Protein 5FMT (pdb70)

Foldseek 3Di:
DVPDLVPCLVVLCCLQPNPDHLAPPPRDDPVCLLQPALLNVLRLLLRNCVSQVALPPLDDDLLNPSVSQDDLVSSQVSVVSLQQLLCVLVVHRQPDHSNCVNVSHPSSSVSSSSSSSSVSSVSDRSHVSSVVSD/DLVPCVVVLCCLQPNPDHLFPPPRDDPVCLLQPALLNVLRLLVRNCVSQ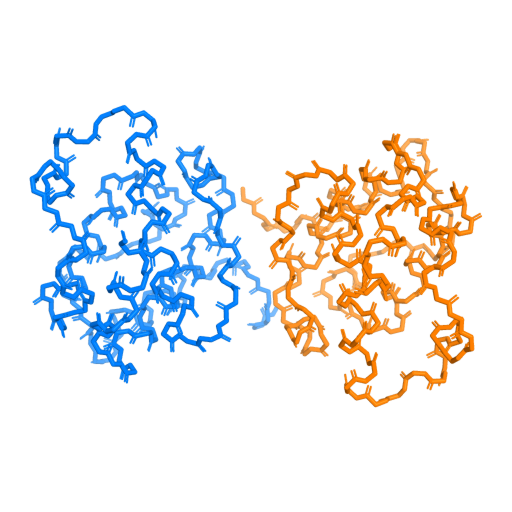VALPPLDDDQLNPSVSQDDLVSSQVSVVSLQQLLCVLVVHRQPDHSNCVNVSHPSSSVSSSSSSSSVSSVSDRSHVSSVVSVD

InterPro domains:
  IPR018799 TRAF3-interacting protein 1 [PTHR31363] (4-212)
  IPR040468 TRAF3-interacting protein 1, N-terminal [PF10243] (14-118)
  IPR041476 TRAF3-interacting protein 1, C-terminal domain [PF17749] (344-504)
  IPR042576 TRAF3-interacting protein 1, N-terminal domain superfamily [G3DSA:1.10.418.50] (2-134)

Solvent-accessible surface area: 13072 Å² total; per-residue (Å²): 102,122,41,34,6,44,74,18,39,105,48,0,45,101,44,0,37,23,113,93,69,16,12,96,163,35,166,10,35,82,172,53,0,76,169,10,62,24,122,12,0,7,58,0,0,36,8,0,34,148,54,54,41,2,0,60,50,1,14,135,55,97,44,108,51,11,137,40,12,148,129,97,114,42,51,24,56,4,0,108,44,0,13,62,0,0,21,98,23,25,67,48,89,3,0,4,34,22,97,59,9,40,68,39,98,21,13,17,1,3,4,14,0,0,30,5,1,0,110,0,13,126,139,32,82,10,36,184,13,0,122,70,36,108,114,11,44,73,21,41,107,48,0,47,102,43,0,38,21,116,92,68,15,12,96,163,35,165,10,36,82,171,54,0,84,70,10,65,23,124,11,1,6,59,0,0,36,9,0,34,146,57,53,41,2,0,59,51,2,13,135,55,97,43,111,50,11,137,40,12,145,126,134,109,44,51,23,54,3,0,109,46,0,14,60,0,0,20,95,24,24,68,55,86,3,0,5,23,22,92,50,10,38,66,27,79,16,5,15,0,3,4,20,0,0,29,5,0,0,111,0,14,124,137,33,84,10,36,176,11,0,116,81,31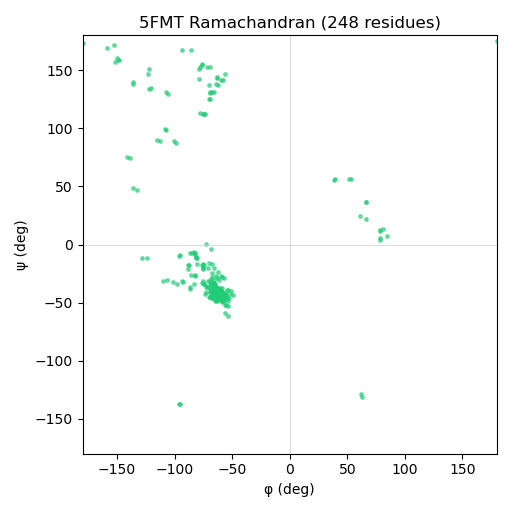,80,99

Secondary structure (DSSP, 8-state):
-TTS-TTTHHHHHHHHHSSS-S--SSPP-HHHHHS--HHHHHHHHHHHHHHH--STTS--GGGG-GGG--SHHHHHHHHHHHHHHHHHHHTS-----HHHHHHT--HHHHHHHHHHHHHHHHH---HHHHHHH-/--TTTHHHHHHHHHSSS-S--SSPP-HHHHHS--HHHHHHHHHHHHHHH--STTS--GGGG-GGG--SHHHHHHHHHHHHHHHHHHHTS-----HHHHHHT--HHHHHHHHHHHHHHHHH---HHHHHHHH-

Sequence (266 aa):
GAASMCCDDNWQATIDTLQGASPVFDKPKLSQKLLEKPPFRFLHDVVTAVQQATGFAPGLYQGDELDGKAIQEKDAKVAYLKKIIEVVSMMVLGEQCPARPNKKIVVAGLEPENTNIFLQMLGRACQKGNGAKAVQKVLSMCCDDNWQATIDTLQGASPVFDKPKLSQKLLEKPPFRFLHDVVTAVQQATGFAPGLYQGDELDGKAIQEKDAKVAYLKKIIEVVSMMVLGEQCPARPNKKIVVAGLEPENTNIFLQMLGRACQKGNGAKAVQKVLG

B-factor: mean 25.9, std 9.5, range [9.07, 76.05]

Structure (mmCIF, N/CA/C/O backbone):
data_5FMT
#
_entry.id   5FMT
#
_cell.length_a   57.570
_cell.length_b   145.460
_cell.length_c   147.990
_cell.angle_alpha   90.00
_cell.angle_beta   90.00
_cell.angle_gamma   90.00
#
_symmetry.space_group_name_H-M   'F 2 2 2'
#
loop_
_entity.id
_entity.type
_entity.pdbx_description
1 polymer 'FLAGELLAR ASSOCIATED PROTEIN'
2 non-polymer 'SULFATE ION'
3 non-polymer (4S)-2-METHYL-2,4-PENTANEDIOL
4 non-polymer GLYCEROL
5 water water
#
loop_
_atom_site.group_PDB
_atom_site.id
_atom_site.type_symbol
_atom_site.label_atom_id
_atom_site.label_alt_id
_atom_site.label_comp_id
_atom_site.label_asym_id
_atom_site.label_entity_id
_atom_site.label_seq_id
_atom_site.pdbx_PDB_ins_code
_atom_site.Cartn_x
_atom_site.Cartn_y
_atom_site.Cartn_z
_atom_site.occupancy
_atom_site.B_iso_or_equiv
_atom_site.auth_seq_id
_atom_site.auth_comp_id
_atom_site.auth_asym_id
_atom_site.auth_atom_id
_atom_site.pdbx_PDB_model_num
ATOM 1 N N . GLY A 1 1 ? 30.527 31.710 1.392 1.00 34.97 -3 GLY A N 1
ATOM 2 C CA . GLY A 1 1 ? 31.213 30.692 0.612 1.00 30.29 -3 GLY A CA 1
ATOM 3 C C . GLY A 1 1 ? 30.636 29.299 0.800 1.00 25.51 -3 GLY A C 1
ATOM 4 O O . GLY A 1 1 ? 29.497 29.139 1.236 1.00 23.46 -3 GLY A O 1
ATOM 5 N N . ALA A 1 2 ? 31.453 28.291 0.510 1.00 19.07 -2 ALA A N 1
ATOM 6 C CA . ALA A 1 2 ? 31.033 26.898 0.467 1.00 23.22 -2 ALA A CA 1
ATOM 7 C C . ALA A 1 2 ? 30.613 26.350 1.832 1.00 24.75 -2 ALA A C 1
ATOM 8 O O . ALA A 1 2 ? 29.919 25.337 1.901 1.00 28.65 -2 ALA A O 1
ATOM 10 N N . ALA A 1 3 ? 31.046 27.007 2.904 1.00 21.54 -1 ALA A N 1
ATOM 11 C CA . ALA A 1 3 ? 30.678 26.614 4.274 1.00 23.37 -1 ALA A CA 1
ATOM 12 C C . ALA A 1 3 ? 29.311 27.154 4.722 1.00 24.52 -1 ALA A C 1
ATOM 13 O O . ALA A 1 3 ? 28.634 26.505 5.514 1.00 23.38 -1 ALA A O 1
ATOM 15 N N . SER A 1 4 ? 28.943 28.350 4.259 1.00 20.75 0 SER A N 1
ATOM 16 C CA . SER A 1 4 ? 27.665 28.986 4.624 1.00 16.90 0 SER A CA 1
ATOM 17 C C . SER A 1 4 ? 26.479 28.087 4.282 1.00 24.43 0 SER A C 1
ATOM 18 O O . SER A 1 4 ? 26.512 27.328 3.312 1.00 21.23 0 SER A O 1
ATOM 21 N N . MET A 1 5 ? 25.430 28.164 5.089 1.00 16.35 1 MET A N 1
ATOM 22 C CA . MET A 1 5 ? 24.212 27.379 4.896 1.00 19.85 1 MET A CA 1
ATOM 23 C C . MET A 1 5 ? 23.251 28.046 3.930 1.00 19.87 1 MET A C 1
ATOM 24 O O . MET A 1 5 ? 22.228 27.449 3.549 1.00 18.63 1 MET A O 1
ATOM 29 N N . CYS A 1 6 ? 23.568 29.273 3.523 1.00 20.18 2 CYS A N 1
ATOM 30 C CA A CYS A 1 6 ? 22.762 29.989 2.534 0.42 19.90 2 CYS A CA 1
ATOM 31 C CA B CYS A 1 6 ? 22.754 29.980 2.531 0.58 19.85 2 CYS A CA 1
ATOM 32 C C . CYS A 1 6 ? 22.633 29.172 1.250 1.00 26.17 2 CYS A C 1
ATOM 33 O O . CYS A 1 6 ? 23.637 28.678 0.727 1.00 21.39 2 CYS A O 1
ATOM 38 N N . ASP A 1 7 ? 21.396 29.048 0.747 1.00 17.64 3 ASP A N 1
ATOM 39 C CA A ASP A 1 7 ? 21.137 28.274 -0.467 0.62 20.09 3 ASP A CA 1
ATOM 40 C CA B ASP A 1 7 ? 21.103 28.263 -0.448 0.38 20.11 3 ASP A CA 1
ATOM 41 C C . ASP A 1 7 ? 21.531 26.798 -0.350 1.00 17.85 3 ASP A C 1
ATOM 42 O O . ASP A 1 7 ? 21.787 26.165 -1.367 1.00 18.08 3 ASP A O 1
ATOM 51 N N . ASN A 1 8 ? 21.570 26.231 0.862 1.00 17.97 4 ASN A N 1
ATOM 52 C CA . ASN A 1 8 ? 21.969 24.811 0.962 1.00 18.69 4 ASN A CA 1
ATOM 53 C C . ASN A 1 8 ? 20.888 23.839 0.447 1.00 18.72 4 ASN A C 1
ATOM 54 O O . ASN A 1 8 ? 21.069 22.612 0.450 1.00 15.47 4 ASN A O 1
ATOM 59 N N . TRP A 1 9 ? 19.763 24.376 -0.022 1.00 15.71 5 TRP A N 1
ATOM 60 C CA . TRP A 1 9 ? 18.821 23.553 -0.769 1.00 17.03 5 TRP A CA 1
ATOM 61 C C . TRP A 1 9 ? 19.497 22.953 -2.005 1.00 21.42 5 TRP A C 1
ATOM 62 O O . TRP A 1 9 ? 19.117 21.875 -2.468 1.00 19.05 5 TRP A O 1
ATOM 73 N N . GLN A 1 10 ? 20.503 23.635 -2.541 1.00 17.04 6 GLN A N 1
ATOM 74 C CA . GLN A 1 10 ? 21.241 23.089 -3.687 1.00 21.48 6 GLN A CA 1
ATOM 75 C C . GLN A 1 10 ? 22.004 21.810 -3.308 1.00 20.79 6 GLN A C 1
ATOM 76 O O . GLN A 1 10 ? 22.085 20.868 -4.092 1.00 24.80 6 GLN A O 1
ATOM 82 N N . ALA A 1 11 ? 22.536 21.765 -2.094 1.00 18.57 7 ALA A N 1
ATOM 83 C CA . ALA A 1 11 ? 23.206 20.559 -1.623 1.00 19.91 7 ALA A CA 1
ATOM 84 C C . ALA A 1 11 ? 22.190 19.447 -1.363 1.00 18.55 7 ALA A C 1
ATOM 85 O O . ALA A 1 11 ? 22.487 18.259 -1.528 1.00 20.00 7 ALA A O 1
ATOM 87 N N . THR A 1 12 ? 20.981 19.828 -0.961 1.00 18.82 8 THR A N 1
ATOM 88 C CA . THR A 1 12 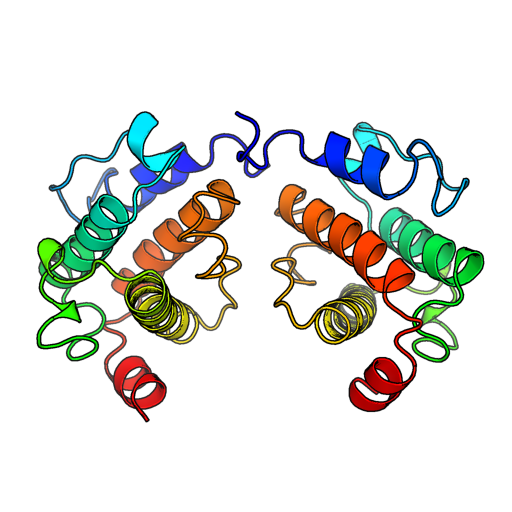? 19.939 18.831 -0.721 1.00 15.66 8 THR A CA 1
ATOM 89 C C . THR A 1 12 ? 19.595 18.123 -2.028 1.00 19.06 8 THR A C 1
ATOM 90 O O . THR A 1 12 ? 19.490 16.887 -2.076 1.00 18.93 8 THR A O 1
ATOM 94 N N . ILE A 1 13 ? 19.400 18.916 -3.074 1.00 15.56 9 ILE A N 1
ATOM 95 C CA . ILE A 1 13 ? 19.028 18.391 -4.375 1.00 17.97 9 ILE A CA 1
ATOM 96 C C . ILE A 1 13 ? 20.149 17.502 -4.910 1.00 24.09 9 ILE A C 1
ATOM 97 O O . ILE A 1 13 ? 19.903 16.456 -5.499 1.00 25.81 9 ILE A O 1
ATOM 102 N N . ASP A 1 14 ? 21.393 17.894 -4.664 1.00 22.86 10 ASP A N 1
ATOM 103 C CA . ASP A 1 14 ? 22.498 17.094 -5.179 1.00 26.52 10 ASP A CA 1
ATOM 104 C C . ASP A 1 14 ? 22.702 15.796 -4.397 1.00 29.60 10 ASP A C 1
ATOM 105 O O . ASP A 1 14 ? 23.081 14.779 -4.980 1.00 30.38 10 ASP A O 1
ATOM 110 N N . THR A 1 15 ? 22.436 15.835 -3.091 1.00 23.31 11 THR A N 1
ATOM 111 C CA . THR A 1 15 ? 22.504 14.659 -2.230 1.00 17.74 11 THR A CA 1
ATOM 112 C C . THR A 1 15 ? 21.376 13.648 -2.542 1.00 28.47 11 THR A C 1
ATOM 113 O O . THR A 1 15 ? 21.619 12.445 -2.628 1.00 25.36 11 THR A O 1
ATOM 117 N N . LEU A 1 16 ? 20.146 14.136 -2.702 1.00 19.61 12 LEU A N 1
ATOM 118 C CA . LEU A 1 16 ? 18.987 13.240 -2.903 1.00 25.93 12 LEU A CA 1
ATOM 119 C C . LEU A 1 16 ? 18.640 12.967 -4.371 1.00 25.61 12 LEU A C 1
ATOM 120 O O . LEU A 1 16 ? 18.137 11.890 -4.714 1.00 25.69 12 LEU A O 1
ATOM 125 N N . GLN A 1 17 ? 18.891 13.938 -5.246 1.00 17.01 13 GLN A N 1
ATOM 126 C CA . GLN A 1 17 ? 18.526 13.776 -6.645 1.00 24.36 13 GLN A CA 1
ATOM 127 C C . GLN A 1 17 ? 19.616 14.236 -7.575 1.00 26.00 13 GLN A C 1
ATOM 128 O O . GLN A 1 17 ? 19.363 14.984 -8.513 1.00 27.45 13 GLN A O 1
ATOM 134 N N . GLY A 1 18 ? 20.828 13.779 -7.314 1.00 25.01 14 GLY A N 1
ATOM 135 C CA . GLY A 1 18 ? 21.959 14.130 -8.155 1.00 31.53 14 GLY A CA 1
ATOM 136 C C . GLY A 1 18 ? 22.244 13.062 -9.196 1.00 38.69 14 GLY A C 1
ATOM 137 O O . GLY A 1 18 ? 21.319 12.515 -9.815 1.00 43.28 14 GLY A O 1
ATOM 138 N N . ALA A 1 19 ? 23.530 12.765 -9.365 1.00 46.05 15 ALA A N 1
ATOM 139 C CA . ALA A 1 19 ? 24.011 11.837 -10.385 1.00 51.57 15 ALA A CA 1
ATOM 140 C C . ALA A 1 19 ? 23.408 10.445 -10.222 1.00 49.44 15 ALA A C 1
ATOM 141 O O . ALA A 1 19 ? 22.912 9.856 -11.185 1.00 58.83 15 ALA A O 1
ATOM 143 N N . SER A 1 20 ? 23.466 9.923 -9.002 1.00 42.44 16 SER A N 1
ATOM 144 C CA . SER A 1 20 ? 22.750 8.702 -8.647 1.00 48.34 16 SER A CA 1
ATOM 145 C C . SER A 1 20 ? 21.638 9.043 -7.651 1.00 32.91 16 SER A C 1
ATOM 146 O O . SER A 1 20 ? 21.868 9.020 -6.442 1.00 32.18 16 SER A O 1
ATOM 149 N N . PRO A 1 21 ? 20.442 9.369 -8.162 1.00 30.66 17 PRO A N 1
ATOM 150 C CA . PRO A 1 21 ? 19.314 9.794 -7.317 1.00 26.02 17 PRO A CA 1
ATOM 151 C C . PRO A 1 21 ? 18.931 8.763 -6.261 1.00 35.77 17 PRO A C 1
ATOM 152 O O . PRO A 1 21 ? 18.952 7.550 -6.510 1.00 31.82 17 PRO A O 1
ATOM 156 N N . VAL A 1 22 ? 18.577 9.249 -5.079 1.00 25.91 18 VAL A N 1
ATOM 157 C CA . VAL A 1 22 ? 18.013 8.377 -4.064 1.00 26.17 18 VAL A CA 1
ATOM 158 C C . VAL A 1 22 ? 16.580 8.024 -4.469 1.00 32.96 18 VAL A C 1
ATOM 159 O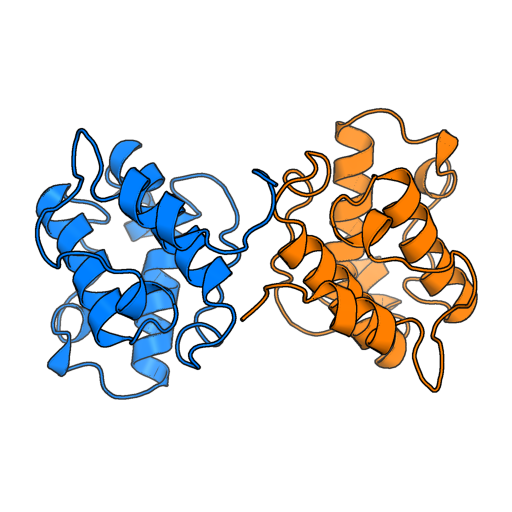 O . VAL A 1 22 ? 16.167 6.873 -4.372 1.00 36.46 18 VAL A O 1
ATOM 163 N N . PHE A 1 23 ? 15.833 9.011 -4.952 1.00 22.77 19 PHE A N 1
ATOM 164 C CA . PHE A 1 23 ? 14.465 8.783 -5.408 1.00 24.65 19 PHE A CA 1
ATOM 165 C C . PHE A 1 23 ? 14.150 9.768 -6.516 1.00 26.92 19 PHE A C 1
ATOM 166 O O . PHE A 1 23 ? 14.800 10.807 -6.623 1.00 32.39 19 PHE A O 1
ATOM 174 N N . ASP A 1 24 ? 13.133 9.470 -7.315 1.00 28.58 20 ASP A N 1
ATOM 175 C CA . ASP A 1 24 ? 12.760 10.350 -8.412 1.00 29.38 20 ASP A CA 1
ATOM 176 C C . ASP A 1 24 ? 11.545 11.222 -8.083 1.00 32.77 20 ASP A C 1
ATOM 177 O O . ASP A 1 24 ? 11.433 12.342 -8.575 1.00 33.84 20 ASP A O 1
ATOM 182 N N . LYS A 1 25 ? 10.623 10.699 -7.278 1.00 26.02 21 LYS A N 1
ATOM 183 C CA . LYS A 1 25 ? 9.417 11.444 -6.905 1.00 21.98 21 LYS A CA 1
ATOM 184 C C . LYS A 1 25 ? 9.322 11.574 -5.403 1.00 23.75 21 LYS A C 1
ATOM 185 O O . LYS A 1 25 ? 9.483 10.588 -4.684 1.00 24.75 21 LYS A O 1
ATOM 191 N N . PRO A 1 26 ? 9.023 12.780 -4.914 1.00 23.25 22 PRO A N 1
ATOM 192 C CA . PRO A 1 26 ? 8.733 14.008 -5.663 1.00 23.28 22 PRO A CA 1
ATOM 193 C C . PRO A 1 26 ? 9.975 14.679 -6.247 1.00 27.69 22 PRO A C 1
ATOM 194 O O . PRO A 1 26 ? 11.081 14.516 -5.715 1.00 24.78 22 PRO A O 1
ATOM 198 N N . LYS A 1 27 ? 9.790 15.437 -7.321 1.00 24.66 23 LYS A N 1
ATOM 199 C CA . LYS A 1 27 ? 10.875 16.246 -7.867 1.00 31.38 23 LYS A CA 1
ATOM 200 C C . LYS A 1 27 ? 11.157 17.379 -6.889 1.00 26.38 23 LYS A C 1
ATOM 201 O O . LYS A 1 27 ? 10.249 18.120 -6.501 1.00 25.96 23 LYS A O 1
ATOM 207 N N . LEU A 1 28 ? 12.410 17.494 -6.467 1.00 23.31 24 LEU A N 1
ATOM 208 C CA . LEU A 1 28 ? 12.779 18.543 -5.533 1.00 23.31 24 LEU A CA 1
ATOM 209 C C . LEU A 1 28 ? 12.923 19.855 -6.286 1.00 24.45 24 LEU A C 1
ATOM 210 O O . LEU A 1 28 ? 13.241 19.856 -7.467 1.00 29.60 24 LEU A O 1
ATOM 215 N N . SER A 1 29 ? 12.675 20.966 -5.600 1.00 26.71 25 SER A N 1
ATOM 216 C CA . SER A 1 29 ? 12.792 22.291 -6.209 1.00 28.70 25 SER A CA 1
ATOM 217 C C . SER A 1 29 ? 13.235 23.296 -5.166 1.00 25.21 25 SER A C 1
ATOM 218 O O . SER A 1 29 ? 13.029 23.075 -3.984 1.00 19.88 25 SER A O 1
ATOM 221 N N . GLN A 1 30 ? 13.800 24.414 -5.611 1.00 20.77 26 GLN A N 1
ATOM 222 C C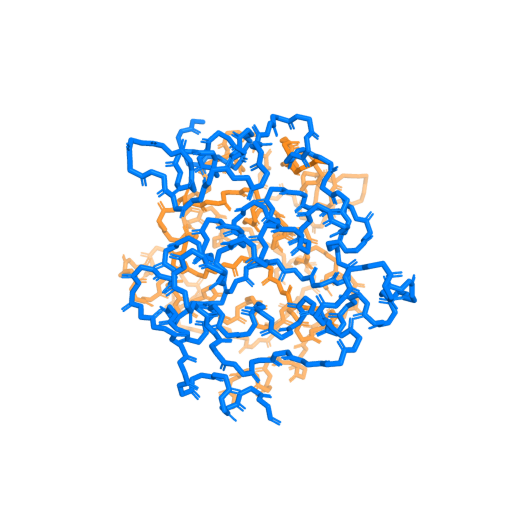A . GLN A 1 30 ? 14.134 25.506 -4.699 1.00 23.13 26 GLN A CA 1
ATOM 223 C C . GLN A 1 30 ? 12.916 25.983 -3.912 1.00 21.32 26 GLN A C 1
ATOM 224 O O . GLN A 1 30 ? 13.020 26.244 -2.715 1.00 19.41 26 GLN A O 1
ATOM 230 N N . LYS A 1 31 ? 11.774 26.110 -4.594 1.00 21.76 27 LYS A N 1
ATOM 231 C CA . LYS A 1 31 ? 10.544 26.588 -3.965 1.00 19.54 27 LYS A CA 1
ATOM 232 C C . LYS A 1 31 ? 10.158 25.761 -2.733 1.00 26.15 27 LYS A C 1
ATOM 233 O O . LYS A 1 31 ? 9.915 26.306 -1.650 1.00 23.02 27 LYS A O 1
ATOM 239 N N . LEU A 1 32 ? 10.097 24.443 -2.912 1.00 18.39 28 LEU A N 1
ATOM 240 C CA . LEU A 1 32 ? 9.713 23.540 -1.823 1.00 19.90 28 LEU A CA 1
ATOM 241 C C . LEU A 1 32 ? 10.758 23.498 -0.713 1.00 19.14 28 LEU A C 1
ATOM 242 O O . LEU A 1 32 ? 10.418 23.496 0.464 1.00 21.45 28 LEU A O 1
ATOM 247 N N . LEU A 1 33 ? 12.033 23.488 -1.076 1.00 14.51 29 LEU A N 1
ATOM 248 C CA . LEU A 1 33 ? 13.083 23.384 -0.069 1.00 12.46 29 LEU A CA 1
ATOM 249 C C . LEU A 1 33 ? 13.341 24.676 0.718 1.00 16.93 29 LEU A C 1
ATOM 250 O O . LEU A 1 33 ? 13.918 24.635 1.803 1.00 16.93 29 LEU A O 1
ATOM 255 N N . GLU A 1 34 ? 12.934 25.821 0.174 1.00 19.49 30 GLU A N 1
ATOM 256 C CA . GLU A 1 34 ? 13.054 27.092 0.901 1.00 19.32 30 GLU A CA 1
ATOM 257 C C . GLU A 1 34 ? 11.933 27.346 1.888 1.00 24.49 30 GLU A C 1
ATOM 258 O O . GLU A 1 34 ? 12.097 28.086 2.866 1.00 22.78 30 GLU A O 1
ATOM 264 N N . LYS A 1 35 ? 10.779 26.756 1.615 1.00 21.57 31 LYS A N 1
ATOM 265 C CA . LYS A 1 35 ? 9.628 26.877 2.497 1.00 17.90 31 LYS A CA 1
ATOM 266 C C . LYS A 1 35 ? 8.923 25.525 2.542 1.00 24.34 31 LYS A C 1
ATOM 267 O O . LYS A 1 35 ? 7.881 25.366 1.898 1.00 28.56 31 LYS A O 1
ATOM 273 N N . PRO A 1 36 ? 9.499 24.548 3.267 1.00 20.46 32 PRO A N 1
ATOM 274 C CA . PRO A 1 36 ? 9.054 23.150 3.182 1.00 18.83 32 PRO A CA 1
ATOM 275 C C . PRO A 1 36 ? 7.779 22.899 3.955 1.00 21.17 32 PRO A C 1
ATOM 276 O O . PRO A 1 36 ? 7.787 22.987 5.186 1.00 21.67 32 PRO A O 1
ATOM 280 N N . PRO A 1 37 ? 6.694 22.596 3.237 1.00 19.63 33 PRO A N 1
ATOM 281 C CA . PRO A 1 37 ? 5.449 22.208 3.892 1.00 24.05 33 PRO A CA 1
ATOM 282 C C . PRO A 1 37 ? 5.605 20.836 4.534 1.00 19.44 33 PRO A C 1
ATOM 283 O O . PRO A 1 37 ? 6.410 20.042 4.062 1.00 14.12 33 PRO A O 1
ATOM 287 N N . PHE A 1 38 ? 4.842 20.563 5.583 1.00 19.55 34 PHE A N 1
ATOM 288 C CA . PHE A 1 38 ? 4.932 19.259 6.224 1.00 17.06 34 PHE A CA 1
ATOM 289 C C . PHE A 1 38 ? 4.655 18.134 5.223 1.00 17.42 34 PHE A C 1
ATOM 290 O O . PHE A 1 38 ? 5.410 17.173 5.173 1.00 16.64 34 PHE A O 1
ATOM 298 N N . ARG A 1 39 ? 3.573 18.242 4.443 1.00 13.98 35 ARG A N 1
ATOM 299 C CA . ARG A 1 39 ? 3.232 17.172 3.501 1.00 17.85 35 ARG A CA 1
ATOM 300 C C . ARG A 1 39 ? 4.379 16.829 2.548 1.00 19.97 35 ARG A C 1
ATOM 301 O O . ARG A 1 39 ? 4.593 15.666 2.221 1.00 16.08 35 ARG A O 1
ATOM 309 N N . PHE A 1 40 ? 5.103 17.849 2.087 1.00 18.04 36 PHE A N 1
ATOM 310 C CA . PHE A 1 40 ? 6.256 17.640 1.227 1.00 14.78 36 PHE A CA 1
ATOM 311 C C . PHE A 1 40 ? 7.350 16.881 1.980 1.00 15.90 36 PHE A C 1
ATOM 312 O O . PHE A 1 40 ? 7.997 15.980 1.432 1.00 19.02 36 PHE A O 1
ATOM 320 N N . LEU A 1 41 ? 7.571 17.237 3.243 1.00 14.94 37 LEU A N 1
ATOM 321 C CA . LEU A 1 41 ? 8.586 16.540 4.031 1.00 17.79 37 LEU A CA 1
ATOM 322 C C . LEU A 1 41 ? 8.182 15.094 4.277 1.00 17.22 37 LEU A C 1
ATOM 323 O O . LEU A 1 41 ? 9.031 14.194 4.306 1.00 16.71 37 LEU A O 1
ATOM 328 N N . HIS A 1 42 ? 6.885 14.876 4.454 1.00 14.45 38 HIS A N 1
ATOM 329 C CA . HIS A 1 42 ? 6.366 13.516 4.629 1.00 13.54 38 HIS A CA 1
ATOM 330 C C . HIS A 1 42 ? 6.593 12.729 3.335 1.00 16.08 38 HIS A C 1
ATOM 331 O O . HIS A 1 42 ? 6.971 11.553 3.378 1.00 14.95 38 HIS A O 1
ATOM 338 N N . ASP A 1 43 ? 6.348 13.377 2.185 1.00 15.77 39 ASP A N 1
ATOM 339 C CA . ASP A 1 43 ? 6.580 12.780 0.876 1.00 20.43 39 ASP A CA 1
ATOM 340 C C . ASP A 1 43 ? 8.036 12.354 0.692 1.00 15.87 39 ASP A C 1
ATOM 341 O O . ASP A 1 43 ? 8.316 11.263 0.209 1.00 14.39 39 ASP A O 1
ATOM 346 N N . VAL A 1 44 ? 8.950 13.232 1.069 1.00 14.45 40 VAL A N 1
ATOM 347 C CA . VAL A 1 44 ? 10.378 12.978 0.902 1.00 12.34 40 VAL A CA 1
ATOM 348 C C . VAL A 1 44 ? 10.855 11.833 1.824 1.00 18.18 40 VAL A C 1
ATOM 349 O O . VAL A 1 44 ? 11.564 10.933 1.364 1.00 18.12 40 VAL A O 1
ATOM 353 N N . VAL A 1 45 ? 10.458 11.853 3.095 1.00 16.72 41 VAL A N 1
ATOM 354 C CA . VAL A 1 45 ? 10.819 10.763 4.019 1.00 13.92 41 VAL A CA 1
ATOM 355 C C . VAL A 1 45 ? 10.254 9.441 3.491 1.00 20.64 41 VAL A C 1
ATOM 356 O O . VAL A 1 45 ? 10.974 8.450 3.389 1.00 20.74 41 VAL A O 1
ATOM 360 N N . THR A 1 46 ? 8.980 9.443 3.110 1.00 18.56 42 THR A N 1
ATOM 361 C CA . THR A 1 46 ? 8.363 8.260 2.506 1.00 19.98 42 THR A CA 1
ATOM 362 C C . THR A 1 46 ? 9.072 7.792 1.235 1.00 20.73 42 THR A C 1
ATOM 363 O O . THR A 1 46 ? 9.279 6.584 1.040 1.00 19.35 42 THR A O 1
ATOM 367 N N . ALA A 1 47 ? 9.448 8.736 0.376 1.00 15.83 43 ALA A N 1
ATOM 368 C CA . ALA A 1 47 ? 10.130 8.405 -0.850 1.00 16.02 43 ALA A CA 1
ATOM 369 C C . ALA A 1 47 ? 11.485 7.762 -0.561 1.00 18.79 43 ALA A C 1
ATOM 370 O O . ALA A 1 47 ? 11.869 6.818 -1.243 1.00 21.85 43 ALA A O 1
ATOM 372 N N . VAL A 1 48 ? 12.194 8.270 0.437 1.00 19.95 44 VAL A N 1
ATOM 373 C CA . VAL A 1 48 ? 13.477 7.664 0.816 1.00 23.29 44 VAL A CA 1
ATOM 374 C C . VAL A 1 48 ? 13.250 6.251 1.352 1.00 20.47 44 VAL A C 1
ATOM 375 O O . VAL A 1 48 ? 13.941 5.312 0.951 1.00 21.88 44 VAL A O 1
ATOM 379 N N . GLN A 1 49 ? 12.271 6.103 2.242 1.00 24.41 45 GLN A N 1
ATOM 380 C CA . GLN A 1 49 ? 11.919 4.782 2.771 1.00 27.18 45 GLN A CA 1
ATOM 381 C C . GLN A 1 49 ? 11.564 3.799 1.660 1.00 27.11 45 GLN A C 1
ATOM 382 O O . GLN A 1 49 ? 12.014 2.657 1.679 1.00 27.86 45 GLN A O 1
ATOM 388 N N . GLN A 1 50 ? 10.759 4.238 0.698 1.00 21.07 46 GLN A N 1
ATOM 389 C CA . GLN A 1 50 ? 10.347 3.368 -0.406 1.00 24.85 46 GLN A CA 1
ATOM 390 C C . GLN A 1 50 ? 11.479 3.032 -1.355 1.00 24.82 46 GLN A C 1
ATOM 391 O O . GLN A 1 50 ? 11.494 1.954 -1.943 1.00 23.61 46 GLN A O 1
ATOM 397 N N . ALA A 1 51 ? 12.432 3.945 -1.515 1.00 21.70 47 ALA A N 1
ATOM 398 C CA . ALA A 1 51 ? 13.488 3.719 -2.487 1.00 29.06 47 ALA A CA 1
ATOM 399 C C . ALA A 1 51 ? 14.677 2.962 -1.900 1.00 24.59 47 ALA A C 1
ATOM 400 O O . ALA A 1 51 ? 15.452 2.367 -2.642 1.00 31.73 47 ALA A O 1
ATOM 402 N N . THR A 1 52 ? 14.828 2.980 -0.580 1.00 26.06 48 THR A N 1
ATOM 403 C CA . THR A 1 52 ? 16.033 2.407 0.027 1.00 24.58 48 THR A CA 1
ATOM 404 C C . THR A 1 52 ? 15.739 1.404 1.128 1.00 26.24 48 THR A C 1
ATOM 405 O O . THR A 1 52 ? 16.638 0.704 1.588 1.00 30.16 48 THR A O 1
ATOM 409 N N . GLY A 1 53 ? 14.485 1.351 1.564 1.00 27.46 49 GLY A N 1
ATOM 410 C CA . GLY A 1 53 ? 14.095 0.500 2.677 1.00 24.33 49 GLY A CA 1
ATOM 411 C C . GLY A 1 53 ? 14.462 1.076 4.031 1.00 33.78 49 GLY A C 1
ATOM 412 O O . GLY A 1 53 ? 14.404 0.384 5.052 1.00 25.34 49 GLY A O 1
ATOM 413 N N . PHE A 1 54 ? 14.841 2.352 4.052 1.00 30.27 50 PHE A N 1
ATOM 414 C CA . PHE A 1 54 ? 15.288 2.976 5.289 1.00 25.70 50 PHE A CA 1
ATOM 415 C C . PHE A 1 54 ? 14.215 3.036 6.371 1.00 29.35 50 PHE A C 1
ATOM 416 O O . PHE A 1 54 ? 13.028 3.254 6.102 1.00 30.72 50 PHE A O 1
ATOM 424 N N . ALA A 1 55 ? 14.678 2.841 7.598 1.00 18.62 51 ALA A N 1
ATOM 425 C CA . ALA A 1 55 ? 13.883 2.852 8.809 1.00 20.13 51 ALA A CA 1
ATOM 426 C C . ALA A 1 55 ? 12.687 1.916 8.747 1.00 23.22 51 ALA A C 1
ATOM 427 O O . ALA A 1 55 ? 11.556 2.346 8.960 1.00 28.11 51 ALA A O 1
ATOM 429 N N . PRO A 1 56 ? 12.935 0.628 8.481 1.00 27.10 52 PRO A N 1
ATOM 430 C CA . PRO A 1 56 ? 11.789 -0.273 8.380 1.00 30.53 52 PRO A CA 1
ATOM 431 C C . PRO A 1 56 ? 11.073 -0.360 9.717 1.00 30.23 52 PRO A C 1
ATOM 432 O O . PRO A 1 56 ? 11.725 -0.385 10.764 1.00 34.64 52 PRO A O 1
ATOM 436 N N . GLY A 1 57 ? 9.747 -0.341 9.686 1.00 31.30 53 GLY A N 1
ATOM 437 C CA . GLY A 1 57 ? 8.954 -0.469 10.894 1.00 30.70 53 GLY A CA 1
ATOM 438 C C . GLY A 1 57 ? 8.815 0.756 11.782 1.00 34.79 53 GLY A C 1
ATOM 439 O O . GLY A 1 57 ? 8.235 0.667 12.862 1.00 36.40 53 GLY A O 1
ATOM 440 N N . LEU A 1 58 ? 9.339 1.897 11.346 1.00 28.74 54 LEU A N 1
ATOM 441 C CA . LEU A 1 58 ? 9.294 3.103 12.160 1.00 28.96 54 LEU A CA 1
ATOM 442 C C . LEU A 1 58 ? 7.871 3.603 12.303 1.00 25.22 54 LEU A C 1
ATOM 443 O O . LEU A 1 58 ? 7.458 4.038 13.383 1.00 22.00 54 LEU A O 1
ATOM 448 N N . TYR A 1 59 ? 7.126 3.521 11.203 1.00 25.56 55 TYR A N 1
ATOM 449 C CA . TYR A 1 59 ? 5.781 4.081 11.147 1.00 30.66 55 TYR A CA 1
ATOM 450 C C . TYR A 1 59 ? 4.711 3.055 10.796 1.00 30.06 55 TYR A C 1
ATOM 451 O O . TYR A 1 59 ? 4.962 2.099 10.057 1.00 28.50 55 TYR A O 1
ATOM 460 N N . GLN A 1 60 ? 3.507 3.299 11.287 1.00 26.62 56 GLN A N 1
ATOM 461 C CA . GLN A 1 60 ? 2.350 2.529 10.867 1.00 30.94 56 GLN A CA 1
ATOM 462 C C . GLN A 1 60 ? 1.060 3.283 11.129 1.00 25.48 56 GLN A C 1
ATOM 463 O O . GLN A 1 60 ? 1.047 4.321 11.799 1.00 26.91 56 GLN A O 1
ATOM 469 N N . GLY A 1 61 ? -0.032 2.763 10.573 1.00 34.48 57 GLY A N 1
ATOM 470 C CA . GLY A 1 61 ? -1.328 3.401 10.726 1.00 29.21 57 GLY A CA 1
ATOM 471 C C . GLY A 1 61 ? -1.301 4.769 10.086 1.00 26.28 57 GLY A C 1
ATOM 472 O O . GLY A 1 61 ? -0.838 4.916 8.951 1.00 31.92 57 GLY A O 1
ATOM 473 N N . ASP A 1 62 ? -1.781 5.762 10.828 1.00 26.97 58 ASP A N 1
ATOM 474 C CA . ASP A 1 62 ? -1.913 7.125 10.329 1.00 29.86 58 ASP A CA 1
ATOM 475 C C . ASP A 1 62 ? -0.566 7.767 9.958 1.00 28.00 58 ASP A C 1
ATOM 476 O O . ASP A 1 62 ? -0.509 8.622 9.077 1.00 26.94 58 ASP A O 1
ATOM 481 N N . GLU A 1 63 ? 0.511 7.355 10.623 1.00 30.25 59 GLU A N 1
ATOM 482 C CA . GLU A 1 63 ? 1.837 7.912 10.330 1.00 19.84 59 GLU A CA 1
ATOM 483 C C . GLU A 1 63 ? 2.254 7.637 8.893 1.00 25.11 59 GLU A C 1
ATOM 484 O O . GLU A 1 63 ? 3.005 8.402 8.310 1.00 22.34 59 GLU A O 1
ATOM 490 N N . LEU A 1 64 ? 1.791 6.520 8.341 1.00 22.66 60 LEU A N 1
ATOM 491 C CA . LEU A 1 64 ? 2.085 6.148 6.962 1.00 25.90 60 LEU A CA 1
ATOM 492 C C . LEU A 1 64 ? 1.288 6.971 5.961 1.00 30.66 60 LEU A C 1
ATOM 493 O O . LEU A 1 64 ? 1.641 7.047 4.787 1.00 31.32 60 LEU A O 1
ATOM 498 N N . ASP A 1 65 ? 0.212 7.577 6.444 1.00 30.26 61 ASP A N 1
ATOM 499 C CA . ASP A 1 65 ? -0.755 8.251 5.587 1.00 30.74 61 ASP A CA 1
ATOM 500 C C . ASP A 1 65 ? -0.655 9.769 5.723 1.00 25.46 61 ASP A C 1
ATOM 501 O O . ASP A 1 65 ? -1.199 10.338 6.661 1.00 25.43 61 ASP A O 1
ATOM 506 N N . GLY A 1 66 ? 0.035 10.417 4.789 1.00 27.43 62 GLY A N 1
ATOM 507 C CA . GLY A 1 66 ? 0.242 11.856 4.872 1.00 21.35 62 GLY A CA 1
ATOM 508 C C . GLY A 1 66 ? -1.026 12.679 5.104 1.00 25.19 62 GLY A C 1
ATOM 509 O O . GLY A 1 66 ? -1.026 13.641 5.858 1.00 25.89 62 GLY A O 1
ATOM 510 N N . LYS A 1 67 ? -2.125 12.304 4.461 1.00 26.47 63 LYS A N 1
ATOM 511 C CA . LYS A 1 67 ? -3.340 13.106 4.576 1.00 25.27 63 LYS A CA 1
ATOM 512 C C . LYS A 1 67 ? -4.029 12.910 5.923 1.00 23.55 63 LYS A C 1
ATOM 513 O O . LYS A 1 67 ? -4.864 13.723 6.332 1.00 26.69 63 LYS A O 1
ATOM 519 N N . ALA A 1 68 ? -3.664 11.843 6.625 1.00 20.68 64 ALA A N 1
ATOM 520 C CA . ALA A 1 68 ? -4.205 11.588 7.944 1.00 25.29 64 ALA A CA 1
ATOM 521 C C . ALA A 1 68 ? -3.489 12.360 9.053 1.00 26.29 64 ALA A C 1
ATOM 522 O O . ALA A 1 68 ? -3.954 12.360 10.190 1.00 28.49 64 ALA A O 1
ATOM 524 N N . ILE A 1 69 ? -2.375 13.013 8.737 1.00 18.84 65 ILE A N 1
ATOM 525 C CA . ILE A 1 69 ? -1.600 13.724 9.776 1.00 26.78 65 ILE A CA 1
ATOM 526 C C . ILE A 1 69 ? -1.885 15.221 9.756 1.00 27.08 65 ILE A C 1
ATOM 527 O O . ILE A 1 69 ? -1.179 15.972 9.090 1.00 33.16 65 ILE A O 1
ATOM 532 N N . GLN A 1 70 ? -2.891 15.670 10.506 1.00 34.96 66 GLN A N 1
ATOM 533 C CA . GLN A 1 70 ? -3.294 17.073 10.406 1.00 28.71 66 GLN A CA 1
ATOM 534 C C . GLN A 1 70 ? -2.981 17.932 11.616 1.00 28.69 66 GLN A C 1
ATOM 535 O O . GLN A 1 70 ? -2.757 19.130 11.488 1.00 42.49 66 GLN A O 1
ATOM 541 N N . GLU A 1 71 ? -3.001 17.311 12.785 1.00 26.61 67 GLU A N 1
ATOM 542 C CA . GLU A 1 71 ? -2.707 17.939 14.075 1.00 37.43 67 GLU A CA 1
ATOM 543 C C . GLU A 1 71 ? -1.211 18.298 14.218 1.00 30.36 67 GLU A C 1
ATOM 544 O O . GLU A 1 71 ? -0.348 17.495 13.851 1.00 28.49 67 GLU A O 1
ATOM 550 N N . LYS A 1 72 ? -0.917 19.484 14.755 1.00 28.19 68 LYS A N 1
ATOM 551 C CA . LYS A 1 72 ? 0.468 19.919 14.961 1.00 31.88 68 LYS A CA 1
ATOM 552 C C . LYS A 1 72 ? 1.243 18.899 15.792 1.00 34.80 68 LYS A C 1
ATOM 553 O O . LYS A 1 72 ? 2.379 18.570 15.458 1.00 28.17 68 LYS A O 1
ATOM 557 N N . ASP A 1 73 ? 0.615 18.385 16.851 1.00 33.57 69 ASP A N 1
ATOM 558 C CA . ASP A 1 73 ? 1.257 17.425 17.749 1.00 25.90 69 ASP A CA 1
ATOM 559 C C . ASP A 1 73 ? 1.681 16.166 17.019 1.00 21.73 69 ASP A C 1
ATOM 560 O O . ASP A 1 73 ? 2.743 15.619 17.280 1.00 24.87 69 ASP A O 1
ATOM 565 N N . ALA A 1 74 ? 0.828 15.717 16.107 1.00 22.03 70 ALA A N 1
ATOM 566 C CA . ALA A 1 74 ? 1.092 14.529 15.285 1.00 22.70 70 ALA A CA 1
ATOM 567 C C . ALA A 1 74 ? 2.238 14.741 14.287 1.00 22.22 70 ALA A C 1
ATOM 568 O O . ALA A 1 74 ? 3.046 13.845 14.040 1.00 19.43 70 ALA A O 1
ATOM 570 N N . LYS A 1 75 ? 2.273 15.929 13.692 1.00 20.24 71 LYS A N 1
ATOM 571 C CA . LYS A 1 75 ? 3.333 16.308 12.780 1.00 18.42 71 LYS A CA 1
ATOM 572 C C . LYS A 1 75 ? 4.671 16.317 13.518 1.00 16.26 71 LYS A C 1
ATOM 573 O O . LYS A 1 75 ? 5.660 15.819 13.001 1.00 19.60 71 LYS A O 1
ATOM 579 N N . VAL A 1 76 ? 4.673 16.878 14.725 1.00 21.44 72 VAL A N 1
ATOM 580 C CA . VAL A 1 76 ? 5.887 16.960 15.529 1.00 20.94 72 VAL A CA 1
ATOM 581 C C . VAL A 1 76 ? 6.378 15.562 15.887 1.00 27.24 72 VAL A C 1
ATOM 582 O O . VAL A 1 76 ? 7.579 15.280 15.802 1.00 22.55 72 VAL A O 1
ATOM 586 N N . ALA A 1 77 ? 5.442 14.680 16.245 1.00 20.89 73 ALA A N 1
ATOM 587 C CA . ALA A 1 77 ? 5.790 13.324 16.672 1.00 19.96 73 ALA A CA 1
ATOM 588 C C . ALA A 1 77 ? 6.372 12.518 15.511 1.00 19.78 73 ALA A C 1
ATOM 589 O O . ALA A 1 77 ? 7.305 11.748 15.675 1.00 24.34 73 ALA A O 1
ATOM 591 N N . TYR A 1 78 ? 5.822 12.728 14.324 1.00 19.52 74 TYR A N 1
ATOM 592 C CA . TYR A 1 78 ? 6.286 12.040 13.136 1.00 19.51 74 TYR A CA 1
ATOM 593 C C . TYR A 1 78 ? 7.738 12.417 12.837 1.00 18.16 74 TYR A C 1
ATOM 594 O O . TYR A 1 78 ? 8.584 11.551 12.605 1.00 18.87 74 TYR A O 1
ATOM 603 N N . LEU A 1 79 ? 8.013 13.719 12.851 1.00 20.60 75 LEU A N 1
ATOM 604 C CA . LEU A 1 79 ? 9.351 14.245 12.580 1.00 17.15 75 LEU A CA 1
ATOM 605 C C . LEU A 1 79 ? 10.374 13.828 13.626 1.00 22.72 75 LEU A C 1
ATOM 606 O O . LEU A 1 79 ? 11.514 13.492 13.288 1.00 20.76 75 LEU A O 1
ATOM 611 N N . LYS A 1 80 ? 9.971 13.868 14.892 1.00 22.65 76 LYS A N 1
ATOM 612 C CA . LYS A 1 80 ? 10.839 13.474 15.997 1.00 22.58 76 LYS A CA 1
ATOM 613 C C . LYS A 1 80 ? 11.387 12.062 15.791 1.00 24.69 76 LYS A C 1
ATOM 614 O O . LYS A 1 80 ? 12.583 11.826 15.960 1.00 24.92 76 LYS A O 1
ATOM 620 N N . LYS A 1 81 ? 10.509 11.140 15.399 1.00 28.92 77 LYS A N 1
ATOM 621 C CA . LYS A 1 81 ? 10.917 9.772 15.061 1.00 24.10 77 LYS A CA 1
ATOM 622 C C . LYS A 1 81 ? 12.030 9.698 14.024 1.00 26.47 77 LYS A C 1
ATOM 623 O O . LYS A 1 81 ? 13.096 9.149 14.313 1.00 23.81 77 LYS A O 1
ATOM 629 N N . ILE A 1 82 ? 11.782 10.210 12.811 1.00 18.07 78 ILE A N 1
ATOM 630 C CA . ILE A 1 82 ? 12.767 10.072 11.747 1.00 21.09 78 ILE A CA 1
ATOM 631 C C . ILE A 1 82 ? 14.055 10.853 12.064 1.00 19.49 78 ILE A C 1
ATOM 632 O O . ILE A 1 82 ? 15.155 10.425 11.699 1.00 20.71 78 ILE A O 1
ATOM 637 N N . ILE A 1 83 ? 13.941 11.979 12.761 1.00 20.05 79 ILE A N 1
ATOM 638 C CA . ILE A 1 83 ? 15.161 12.721 13.125 1.00 20.86 79 ILE A CA 1
ATOM 639 C C . ILE A 1 83 ? 16.039 11.917 14.098 1.00 24.97 79 ILE A C 1
ATOM 640 O O . ILE A 1 83 ? 17.258 11.886 13.958 1.00 26.72 79 ILE A O 1
ATOM 645 N N . GLU A 1 84 ? 15.422 11.268 15.079 1.00 23.79 80 GLU A N 1
ATOM 646 C CA . GLU A 1 84 ? 16.181 10.443 16.020 1.00 28.79 80 GLU A CA 1
ATOM 647 C C . GLU A 1 84 ? 16.827 9.246 15.330 1.00 28.93 80 GLU A C 1
ATOM 648 O O . GLU A 1 84 ? 17.988 8.941 15.584 1.00 25.16 80 GLU A O 1
ATOM 654 N N . VAL A 1 85 ? 16.091 8.577 14.450 1.00 26.55 81 VAL A N 1
ATOM 655 C CA . VAL A 1 85 ? 16.656 7.442 13.717 1.00 25.21 81 VAL A CA 1
ATOM 656 C C . VAL A 1 85 ? 17.841 7.869 12.845 1.00 29.39 81 VAL A C 1
ATOM 657 O O . VAL A 1 85 ? 18.899 7.227 12.878 1.00 25.52 81 VAL A O 1
ATOM 661 N N . VAL A 1 86 ? 17.690 8.959 12.087 1.00 21.59 82 VAL A N 1
ATOM 662 C CA . VAL A 1 86 ? 18.798 9.448 11.252 1.00 22.32 82 VAL A CA 1
ATOM 663 C C . VAL A 1 86 ? 20.012 9.805 12.120 1.00 23.75 82 VAL A C 1
ATOM 664 O O . VAL A 1 86 ? 21.151 9.477 11.776 1.00 24.58 82 VAL A O 1
ATOM 668 N N . SER A 1 87 ? 19.766 10.456 13.249 1.00 24.48 83 SER A N 1
ATOM 669 C CA . SER A 1 87 ? 20.856 10.869 14.135 1.00 22.65 83 SER A CA 1
ATOM 670 C C . SER A 1 87 ? 21.609 9.662 14.690 1.00 32.96 83 SER A C 1
ATOM 671 O O . SER A 1 87 ? 22.854 9.660 14.763 1.00 28.73 83 SER A O 1
ATOM 674 N N A MET A 1 88 ? 20.850 8.639 15.081 0.47 30.40 84 MET A N 1
ATOM 675 N N B MET A 1 88 ? 20.853 8.636 15.070 0.53 30.41 84 MET A N 1
ATOM 676 C CA A MET A 1 88 ? 21.419 7.413 15.635 0.47 31.55 84 MET A CA 1
ATOM 677 C CA B MET A 1 88 ? 21.434 7.424 15.635 0.53 31.55 84 MET A CA 1
ATOM 678 C C A MET A 1 88 ? 22.222 6.643 14.601 0.47 32.14 84 MET A C 1
ATOM 679 C C B MET A 1 88 ? 22.223 6.637 14.601 0.53 32.15 84 MET A C 1
ATOM 680 O O A MET A 1 88 ? 23.315 6.152 14.893 0.47 32.64 84 MET A O 1
ATOM 681 O O B MET A 1 88 ? 23.309 6.131 14.892 0.53 32.65 84 MET A O 1
ATOM 690 N N . VAL A 1 89 ? 21.680 6.530 13.393 1.00 27.51 85 VAL A N 1
ATOM 691 C CA . VAL A 1 89 ? 22.385 5.845 12.323 1.00 27.32 85 VAL A CA 1
ATOM 692 C C . VAL A 1 89 ? 23.726 6.531 12.043 1.00 36.70 85 VAL A C 1
ATOM 693 O O . VAL A 1 89 ? 24.747 5.860 11.874 1.00 28.59 85 VAL A O 1
ATOM 697 N N . LEU A 1 90 ? 23.730 7.863 12.031 1.00 27.35 86 LEU A N 1
ATOM 698 C CA . LEU A 1 90 ? 24.945 8.607 11.667 1.00 30.54 86 LEU A CA 1
ATOM 699 C C . LEU A 1 90 ? 25.857 8.879 12.866 1.00 26.41 86 LEU A C 1
ATOM 700 O O . LEU A 1 90 ? 27.036 9.207 12.703 1.00 28.80 86 LEU A O 1
ATOM 705 N N . GLY A 1 91 ? 25.304 8.757 14.067 1.00 28.26 87 GLY A N 1
ATOM 706 C CA . GLY A 1 91 ? 26.023 9.100 15.280 1.00 35.11 87 GLY A CA 1
ATOM 707 C C . GLY A 1 91 ? 26.315 10.591 15.344 1.00 44.74 87 GLY A C 1
ATOM 708 O O . GLY A 1 91 ? 27.377 11.001 15.811 1.00 35.58 87 GLY A O 1
ATOM 709 N N . GLU A 1 92 ? 25.365 11.395 14.864 1.00 33.53 88 GLU A N 1
ATOM 710 C CA . GLU A 1 92 ? 25.477 12.855 14.837 1.00 34.41 88 GLU A CA 1
ATOM 711 C C . GLU A 1 92 ? 24.171 13.490 15.299 1.00 29.38 88 GLU A C 1
ATOM 712 O O . GLU A 1 92 ? 23.105 13.039 14.912 1.00 35.36 88 GLU A O 1
ATOM 718 N N . GLN A 1 93 ? 24.239 14.535 16.111 1.00 27.68 89 GLN A N 1
ATOM 719 C CA . GLN A 1 93 ? 23.030 15.276 16.475 1.00 28.33 89 GLN A CA 1
ATOM 720 C C . GLN A 1 93 ? 22.526 16.129 15.301 1.00 25.98 89 GLN A C 1
ATOM 721 O O . GLN A 1 93 ? 23.181 17.083 14.888 1.00 31.86 89 GLN A O 1
ATOM 727 N N . CYS A 1 94 ? 21.371 15.771 14.749 1.00 26.63 90 CYS A N 1
ATOM 728 C CA . CYS A 1 94 ? 20.760 16.570 13.689 1.00 21.07 90 CYS A CA 1
ATOM 729 C C . CYS A 1 94 ? 20.303 17.918 14.270 1.00 18.88 90 CYS A C 1
ATOM 730 O O . CYS A 1 94 ? 19.645 17.953 15.318 1.00 21.31 90 CYS A O 1
ATOM 733 N N . PRO A 1 95 ? 20.651 19.027 13.605 1.00 21.91 91 PRO A N 1
ATOM 734 C CA . PRO A 1 95 ? 20.285 20.318 14.191 1.00 20.50 91 PRO A CA 1
ATOM 735 C C . PRO A 1 95 ? 18.781 20.646 14.056 1.00 18.75 91 PRO A C 1
ATOM 736 O O . PRO A 1 95 ? 18.301 21.527 14.758 1.00 18.88 91 PRO A O 1
ATOM 740 N N . ALA A 1 96 ? 18.056 19.970 13.163 1.00 21.53 92 ALA A N 1
ATOM 741 C CA . ALA A 1 96 ? 16.652 20.310 12.954 1.00 21.87 92 ALA A CA 1
ATOM 742 C C . ALA A 1 96 ? 15.803 19.929 14.163 1.00 20.09 92 ALA A C 1
ATOM 743 O O . ALA A 1 96 ? 15.912 18.814 14.671 1.00 22.90 92 ALA A O 1
ATOM 745 N N . ARG A 1 97 ? 14.971 20.862 14.618 1.00 19.32 93 ARG A N 1
ATOM 746 C CA . ARG A 1 97 ? 14.009 20.598 15.690 1.00 22.73 93 ARG A CA 1
ATOM 747 C C . ARG A 1 97 ? 12.599 20.525 15.109 1.00 21.87 93 ARG A C 1
ATOM 748 O O . ARG A 1 97 ? 12.202 21.418 14.361 1.00 22.67 93 ARG A O 1
ATOM 756 N N . PRO A 1 98 ? 11.834 19.474 15.470 1.00 22.41 94 PRO A N 1
ATOM 757 C CA . PRO A 1 98 ? 10.488 19.262 14.937 1.00 24.90 94 PRO A CA 1
ATOM 758 C C . PRO A 1 98 ? 9.579 20.480 15.063 1.00 20.59 94 PRO A C 1
ATOM 759 O O . PRO A 1 98 ? 8.885 20.786 14.104 1.00 22.39 94 PRO A O 1
ATOM 763 N N . ASN A 1 99 ? 9.590 21.179 16.198 1.00 24.25 95 ASN A N 1
ATOM 764 C CA . ASN A 1 99 ? 8.687 22.315 16.350 1.00 21.82 95 ASN A CA 1
ATOM 765 C C . ASN A 1 99 ? 9.055 23.460 15.414 1.00 19.71 95 ASN A C 1
ATOM 766 O O . ASN A 1 99 ? 8.177 24.175 14.933 1.00 21.86 95 ASN A O 1
ATOM 771 N N . LYS A 1 100 ? 10.345 23.646 15.151 1.00 16.15 96 LYS A N 1
ATOM 772 C CA A LYS A 1 100 ? 10.779 24.654 14.183 0.52 16.69 96 LYS A CA 1
ATOM 773 C CA B LYS A 1 100 ? 10.763 24.660 14.182 0.48 17.09 96 LYS A CA 1
ATOM 774 C C . LYS A 1 100 ? 10.330 24.268 12.777 1.00 20.44 96 LYS A C 1
ATOM 775 O O . LYS A 1 100 ? 9.834 25.098 12.008 1.00 20.51 96 LYS A O 1
ATOM 786 N N . ILE A 1 101 ? 10.528 23.004 12.439 1.00 17.86 97 ILE A N 1
ATOM 787 C CA . ILE A 1 101 ? 10.128 22.508 11.133 1.00 17.70 97 ILE A CA 1
ATOM 788 C C . ILE A 1 101 ? 8.651 22.744 10.867 1.00 19.37 97 ILE A C 1
ATOM 789 O O . ILE A 1 101 ? 8.282 23.311 9.842 1.00 16.08 97 ILE A O 1
ATOM 794 N N . VAL A 1 102 ? 7.807 22.320 11.802 1.00 18.83 98 VAL A N 1
ATOM 795 C CA A VAL A 1 102 ? 6.365 22.436 11.658 0.57 21.69 98 VAL A CA 1
ATOM 796 C CA B VAL A 1 102 ? 6.371 22.428 11.598 0.43 21.68 98 VAL A CA 1
ATOM 797 C C . VAL A 1 102 ? 5.968 23.908 11.492 1.00 21.89 98 VAL A C 1
ATOM 798 O O . VAL A 1 102 ? 4.996 24.240 10.820 1.00 23.36 98 VAL A O 1
ATOM 805 N N . ALA A 1 103 ? 6.743 24.805 12.097 1.00 17.24 99 ALA A N 1
ATOM 806 C CA . ALA A 1 103 ? 6.464 26.249 11.984 1.00 21.07 99 ALA A CA 1
ATOM 807 C C . ALA A 1 103 ? 7.027 26.901 10.713 1.00 23.31 99 ALA A C 1
ATOM 808 O O . ALA A 1 103 ? 6.766 28.082 10.453 1.00 19.12 99 ALA A O 1
ATOM 810 N N . GLY A 1 104 ? 7.808 26.154 9.933 1.00 18.42 100 GLY A N 1
ATOM 811 C CA . GLY A 1 104 ? 8.404 26.690 8.718 1.00 18.57 100 GLY A CA 1
ATOM 812 C C . GLY A 1 104 ? 9.714 27.433 9.005 1.00 20.34 100 GLY A C 1
ATOM 813 O O . GLY A 1 104 ? 10.292 28.082 8.123 1.00 18.80 100 GLY A O 1
ATOM 814 N N . LEU A 1 105 ? 10.181 27.359 10.242 1.00 13.71 101 LEU A N 1
ATOM 815 C CA . LEU A 1 105 ? 11.403 28.076 10.633 1.00 17.19 101 LEU A CA 1
ATOM 816 C C . LEU A 1 105 ? 12.678 27.281 10.330 1.00 16.52 101 LEU A C 1
ATOM 817 O O . LEU A 1 105 ? 12.625 26.094 10.026 1.00 18.09 101 LEU A O 1
ATOM 822 N N . GLU A 1 106 ? 13.818 27.969 10.408 1.00 13.57 102 GLU A N 1
ATOM 823 C CA . GLU A 1 106 ? 15.147 27.396 10.102 1.00 14.15 102 GLU A CA 1
ATOM 824 C C . GLU A 1 106 ? 15.146 26.425 8.920 1.00 16.35 102 GLU A C 1
ATOM 825 O O . GLU A 1 106 ? 15.573 25.285 9.071 1.00 16.31 102 GLU A O 1
ATOM 831 N N . PRO A 1 107 ? 14.670 26.866 7.747 1.00 15.20 103 PRO A N 1
ATOM 832 C CA . PRO A 1 107 ? 14.589 25.912 6.639 1.00 15.38 103 PRO A CA 1
ATOM 833 C C . PRO A 1 107 ? 15.976 25.384 6.235 1.00 15.82 103 PRO A C 1
ATOM 834 O O . PRO A 1 107 ? 16.058 24.290 5.679 1.00 14.74 103 PRO A O 1
ATOM 838 N N . GLU A 1 108 ? 17.041 26.127 6.520 1.00 14.10 104 GLU A N 1
ATOM 839 C CA . GLU A 1 108 ? 18.370 25.614 6.201 1.00 19.73 104 GLU A CA 1
ATOM 840 C C . GLU A 1 108 ? 18.704 24.424 7.111 1.00 11.67 104 GLU A C 1
ATOM 841 O O . GLU A 1 108 ? 19.427 23.516 6.691 1.00 16.23 104 GLU A O 1
ATOM 847 N N . ASN A 1 109 ? 18.164 24.398 8.331 1.00 13.54 105 ASN A N 1
ATOM 848 C CA . ASN A 1 109 ? 18.371 23.212 9.173 1.00 16.82 105 ASN A CA 1
ATOM 849 C C . ASN A 1 109 ? 17.489 22.052 8.729 1.00 14.98 105 ASN A C 1
ATOM 850 O O . ASN A 1 109 ? 17.865 20.874 8.850 1.00 16.60 105 ASN A O 1
ATOM 855 N N . THR A 1 110 ? 16.301 22.367 8.229 1.00 15.48 106 THR A N 1
ATOM 856 C CA . THR A 1 110 ? 15.464 21.330 7.634 1.00 12.71 106 THR A CA 1
ATOM 857 C C . THR A 1 110 ? 16.193 20.703 6.462 1.00 13.89 106 THR A C 1
ATOM 858 O O . THR A 1 110 ? 16.104 19.491 6.219 1.00 13.83 106 THR A O 1
ATOM 862 N N . ASN A 1 111 ? 16.921 21.527 5.712 1.00 12.42 107 ASN A N 1
ATOM 863 C CA . ASN A 1 111 ? 17.718 20.992 4.609 1.00 11.77 107 ASN A CA 1
ATOM 864 C C . ASN A 1 111 ? 18.885 20.123 5.099 1.00 15.80 107 ASN A C 1
ATOM 865 O O . ASN A 1 111 ? 19.173 19.092 4.523 1.00 13.76 107 ASN A O 1
ATOM 870 N N . ILE A 1 112 ? 19.520 20.510 6.195 1.00 14.05 108 ILE A N 1
ATOM 871 C CA . ILE A 1 112 ? 20.532 19.644 6.799 1.00 19.08 108 ILE A CA 1
ATOM 872 C C . ILE A 1 112 ? 19.949 18.290 7.226 1.00 14.94 108 ILE A C 1
ATOM 873 O O . ILE A 1 112 ? 20.553 17.244 6.968 1.00 17.08 108 ILE A O 1
ATOM 878 N N . PHE A 1 113 ? 18.754 18.294 7.812 1.00 15.46 109 PHE A N 1
ATOM 879 C CA . PHE A 1 113 ? 18.104 17.035 8.151 1.00 16.03 109 PHE A CA 1
ATOM 880 C C . PHE A 1 113 ? 17.922 16.186 6.894 1.00 14.30 109 PHE A C 1
ATOM 881 O O . PHE A 1 113 ? 18.241 14.994 6.893 1.00 17.56 109 PHE A O 1
ATOM 889 N N . LEU A 1 114 ? 17.431 16.790 5.814 1.00 14.25 110 LEU A N 1
ATOM 890 C CA . LEU A 1 114 ? 17.217 16.044 4.570 1.00 13.08 110 LEU A CA 1
ATOM 891 C C . LEU A 1 114 ? 18.527 15.495 3.982 1.00 19.69 110 LEU A C 1
ATOM 892 O O . LEU A 1 114 ? 18.580 14.379 3.453 1.00 17.07 110 LEU A O 1
ATOM 897 N N . GLN A 1 115 ? 19.581 16.289 4.049 1.00 15.57 111 GLN A N 1
ATOM 898 C CA . GLN A 1 115 ? 20.897 15.814 3.615 1.00 17.74 111 GLN A CA 1
ATOM 899 C C . GLN A 1 115 ? 21.391 14.659 4.481 1.00 19.91 111 GLN A C 1
ATOM 900 O O . GLN A 1 115 ? 21.965 13.693 3.959 1.00 20.62 111 GLN A O 1
ATOM 906 N N . MET A 1 116 ? 21.147 14.747 5.786 1.00 19.85 112 MET A N 1
ATOM 907 C CA . MET A 1 116 ? 21.533 13.689 6.715 1.00 24.04 112 MET A CA 1
ATOM 908 C C . MET A 1 116 ? 20.725 12.419 6.492 1.00 23.58 112 MET A C 1
ATOM 909 O O . MET A 1 116 ? 21.262 11.316 6.603 1.00 20.95 112 MET A O 1
ATOM 914 N N . LEU A 1 117 ? 19.440 12.582 6.182 1.00 21.67 113 LEU A N 1
ATOM 915 C CA . LEU A 1 117 ? 18.564 11.477 5.783 1.00 15.22 113 LEU A CA 1
ATOM 916 C C . LEU A 1 117 ? 19.162 10.740 4.600 1.00 18.78 113 LEU A C 1
ATOM 917 O O . LEU A 1 117 ? 19.251 9.501 4.607 1.00 20.99 113 LEU A O 1
ATOM 922 N N . GLY A 1 118 ? 19.606 11.510 3.602 1.00 18.87 114 GLY A N 1
ATOM 923 C CA . GLY A 1 118 ? 20.278 10.973 2.436 1.00 18.68 114 GLY A CA 1
ATOM 924 C C . GLY A 1 118 ? 21.533 10.188 2.769 1.00 31.26 114 GLY A C 1
ATOM 925 O O . GLY A 1 118 ? 21.800 9.115 2.204 1.00 27.82 114 GLY A O 1
ATOM 926 N N . ARG A 1 119 ? 22.319 10.723 3.687 1.00 24.48 115 ARG A N 1
ATOM 927 C CA . ARG A 1 119 ? 23.562 10.070 4.064 1.00 26.24 115 ARG A CA 1
ATOM 928 C C . ARG A 1 119 ? 23.272 8.819 4.904 1.00 28.36 115 ARG A C 1
ATOM 929 O O . ARG A 1 119 ? 23.957 7.804 4.780 1.00 25.25 115 ARG A O 1
ATOM 937 N N . ALA A 1 120 ? 22.253 8.891 5.753 1.00 22.45 116 ALA A N 1
ATOM 938 C CA . ALA A 1 120 ? 21.937 7.783 6.658 1.00 24.82 116 ALA A CA 1
ATOM 939 C C . ALA A 1 120 ? 21.391 6.583 5.889 1.00 25.54 116 ALA A C 1
ATOM 940 O O . ALA A 1 120 ? 21.779 5.440 6.147 1.00 26.56 116 ALA A O 1
ATOM 942 N N . CYS A 1 121 ? 20.525 6.837 4.915 1.00 24.63 117 CYS A N 1
ATOM 943 C CA . CYS A 1 121 ? 19.904 5.739 4.175 1.00 29.41 117 CYS A CA 1
ATOM 944 C C . CYS A 1 121 ? 20.902 5.022 3.271 1.00 32.21 117 CYS A C 1
ATOM 945 O O . CYS A 1 121 ? 20.630 3.914 2.808 1.00 32.62 117 CYS A O 1
ATOM 948 N N . GLN A 1 122 ? 22.051 5.642 3.026 1.00 30.64 118 GLN A N 1
ATOM 949 C CA . GLN A 1 122 ? 23.103 4.993 2.256 1.00 34.67 118 GLN A CA 1
ATOM 950 C C . GLN A 1 122 ? 24.143 4.325 3.158 1.00 33.10 118 GLN A C 1
ATOM 951 O O . GLN A 1 122 ? 24.978 3.565 2.685 1.00 38.89 118 GLN A O 1
ATOM 957 N N . LYS A 1 123 ? 24.063 4.593 4.455 1.00 30.70 119 LYS A N 1
ATOM 958 C CA . LYS A 1 123 ? 24.933 3.965 5.443 1.00 35.92 119 LYS A CA 1
ATOM 959 C C . LYS A 1 123 ? 24.360 2.629 5.917 1.00 44.45 119 LYS A C 1
ATOM 960 O O . LYS A 1 123 ? 25.090 1.675 6.170 1.00 41.51 119 LYS A O 1
ATOM 966 N N . GLY A 1 124 ? 23.042 2.562 6.046 1.00 29.46 120 GLY A N 1
ATOM 967 C CA . GLY A 1 124 ? 22.402 1.348 6.516 1.00 35.69 120 GLY A CA 1
ATOM 968 C C . GLY A 1 124 ? 20.903 1.542 6.557 1.00 35.46 120 GLY A C 1
ATOM 969 O O . GLY A 1 124 ? 20.414 2.655 6.345 1.00 36.02 120 GLY A O 1
ATOM 970 N N . ASN A 1 125 ? 20.170 0.470 6.841 1.00 33.00 121 ASN A N 1
ATOM 971 C CA . ASN A 1 125 ? 18.711 0.548 6.872 1.00 32.36 121 ASN A CA 1
ATOM 972 C C . ASN A 1 125 ? 18.155 1.117 8.174 1.00 30.69 121 ASN A C 1
ATOM 973 O O . ASN A 1 125 ? 16.961 1.430 8.262 1.00 31.33 121 ASN A O 1
ATOM 978 N N . GLY A 1 126 ? 19.006 1.246 9.185 1.00 28.15 122 GLY A N 1
ATOM 979 C CA . GLY A 1 126 ? 18.571 1.770 10.472 1.00 24.94 122 GLY A CA 1
ATOM 980 C C . GLY A 1 126 ? 17.580 0.908 11.251 1.00 29.59 122 GLY A C 1
ATOM 981 O O . GLY A 1 126 ? 16.875 1.402 12.119 1.00 28.18 122 GLY A O 1
ATOM 982 N N . ALA A 1 127 ? 17.528 -0.384 10.956 1.00 33.68 123 ALA A N 1
ATOM 983 C CA . ALA A 1 127 ? 16.558 -1.266 11.594 1.00 25.62 123 ALA A CA 1
ATOM 984 C C . ALA A 1 127 ? 16.699 -1.295 13.113 1.00 33.69 123 ALA A C 1
ATOM 985 O O . ALA A 1 127 ? 15.708 -1.200 13.843 1.00 30.46 123 ALA A O 1
ATOM 987 N N . LYS A 1 128 ? 17.928 -1.409 13.608 1.00 38.11 124 LYS A N 1
ATOM 988 C CA . LYS A 1 128 ? 18.099 -1.424 15.053 1.00 33.95 124 LYS A CA 1
ATOM 989 C C . LYS A 1 128 ? 17.833 -0.073 15.690 1.00 30.58 124 LYS A C 1
ATOM 990 O O . LYS A 1 128 ? 17.300 -0.015 16.800 1.00 38.32 124 LYS A O 1
ATOM 996 N N . ALA A 1 129 ? 18.188 1.017 15.006 1.00 32.69 125 ALA A N 1
ATOM 997 C CA . ALA A 1 129 ? 17.872 2.345 15.541 1.00 32.65 125 ALA A CA 1
ATOM 998 C C . ALA A 1 129 ? 16.362 2.521 15.700 1.00 30.92 125 ALA A C 1
ATOM 999 O O . ALA A 1 129 ? 15.896 3.096 16.682 1.00 31.14 125 ALA A O 1
ATOM 1001 N N . VAL A 1 130 ? 15.604 2.030 14.727 1.00 31.09 126 VAL A N 1
ATOM 1002 C CA . VAL A 1 130 ? 14.148 2.118 14.807 1.00 28.98 126 VAL A CA 1
ATOM 1003 C C . VAL A 1 130 ? 13.641 1.434 16.075 1.00 35.73 126 VAL A C 1
ATOM 1004 O O . VAL A 1 130 ? 12.824 1.994 16.813 1.00 36.91 126 VAL A O 1
ATOM 1008 N N . GLN A 1 131 ? 14.131 0.227 16.339 1.00 33.94 127 GLN A N 1
ATOM 1009 C CA . GLN A 1 131 ? 13.679 -0.497 17.522 1.00 39.89 127 GLN A CA 1
ATOM 1010 C C . GLN A 1 131 ? 14.088 0.237 18.795 1.00 35.25 127 GLN A C 1
ATOM 1011 O O . GLN A 1 131 ? 13.340 0.243 19.766 1.00 36.78 127 GLN A O 1
ATOM 1017 N N . LYS A 1 132 ? 15.250 0.891 18.773 1.00 38.01 128 LYS A N 1
ATOM 1018 C CA . LYS A 1 132 ? 15.677 1.711 19.908 1.00 36.80 128 LYS A CA 1
ATOM 1019 C C . LYS A 1 132 ? 14.790 2.948 20.105 1.00 43.95 128 LYS A C 1
ATOM 1020 O O . LYS A 1 132 ? 14.443 3.296 21.235 1.00 41.67 128 LYS A O 1
ATOM 1022 N N . VAL A 1 133 ? 14.428 3.608 19.005 1.00 38.61 129 VAL A N 1
ATOM 1023 C CA . VAL A 1 133 ? 13.590 4.804 19.069 1.00 41.24 129 VAL A CA 1
ATOM 1024 C C . VAL A 1 133 ? 12.167 4.463 19.507 1.00 38.61 129 VAL A C 1
ATOM 1025 O O . VAL A 1 133 ? 11.555 5.206 20.278 1.00 42.08 129 VAL A O 1
ATOM 1029 N N . LEU A 1 134 ? 11.646 3.336 19.024 1.00 43.32 130 LEU A N 1
ATOM 1030 C CA . LEU A 1 134 ? 10.298 2.892 19.39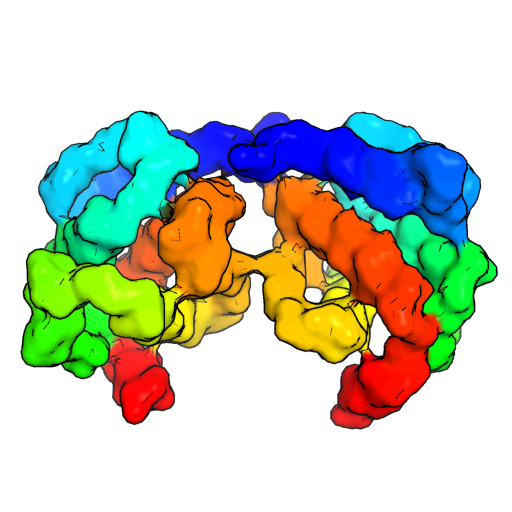9 1.00 40.72 130 LEU A CA 1
ATOM 1031 C C . LEU A 1 134 ? 10.220 2.487 20.864 1.00 46.90 130 LEU A C 1
ATOM 1032 O O . LEU A 1 134 ? 9.145 2.512 21.461 1.00 53.37 130 LEU A O 1
ATOM 1037 N N . SER B 1 4 ? 14.309 32.807 7.024 1.00 20.68 0 SER B N 1
ATOM 1038 C CA . SER B 1 4 ? 15.598 32.315 6.521 1.00 21.47 0 SER B CA 1
ATOM 1039 C C . SER B 1 4 ? 16.757 32.678 7.446 1.00 14.23 0 SER B C 1
ATOM 1040 O O . SER B 1 4 ? 16.756 33.758 8.037 1.00 25.88 0 SER B O 1
ATOM 1043 N N . MET B 1 5 ? 17.755 31.782 7.543 1.00 20.87 1 MET B N 1
ATOM 1044 C CA . MET B 1 5 ? 18.931 31.981 8.398 1.00 21.06 1 MET B CA 1
ATOM 1045 C C . MET B 1 5 ? 20.039 32.760 7.678 1.00 20.75 1 MET B C 1
ATOM 1046 O O . MET B 1 5 ? 21.049 33.122 8.278 1.00 18.72 1 MET B O 1
ATOM 1051 N N . CYS B 1 6 ? 19.847 33.006 6.386 1.00 20.39 2 CYS B N 1
ATOM 1052 C CA A CYS B 1 6 ? 20.799 33.796 5.605 0.46 19.73 2 CYS B CA 1
ATOM 1053 C CA B CYS B 1 6 ? 20.803 33.803 5.617 0.54 19.72 2 CYS B CA 1
ATOM 1054 C C . CYS B 1 6 ? 21.044 35.159 6.251 1.00 22.40 2 CYS B C 1
ATOM 1055 O O . CYS B 1 6 ? 20.092 35.842 6.634 1.00 23.01 2 CYS B O 1
ATOM 1060 N N . ASP B 1 7 ? 22.317 35.536 6.357 1.00 15.59 3 ASP B N 1
ATOM 1061 C CA A ASP B 1 7 ? 22.694 36.801 6.987 0.37 21.65 3 ASP B CA 1
ATOM 1062 C CA B ASP B 1 7 ? 22.726 36.780 7.001 0.63 21.70 3 ASP B CA 1
ATOM 1063 C C . ASP B 1 7 ? 22.207 36.922 8.436 1.00 15.93 3 ASP B C 1
ATOM 1064 O O . ASP B 1 7 ? 22.037 38.039 8.936 1.00 14.89 3 ASP B O 1
ATOM 1073 N N . ASN B 1 8 ? 21.983 35.800 9.131 1.00 13.34 4 ASN B N 1
ATOM 1074 C CA . ASN B 1 8 ? 21.570 35.934 10.539 1.00 17.32 4 ASN B CA 1
ATOM 1075 C C . ASN B 1 8 ? 22.670 36.484 11.470 1.00 14.49 4 ASN B C 1
ATOM 1076 O O . ASN B 1 8 ? 22.401 36.762 12.635 1.00 15.92 4 ASN B O 1
ATOM 1081 N N . TRP B 1 9 ? 23.876 36.705 10.942 1.00 14.75 5 TRP B N 1
ATOM 1082 C CA . TRP B 1 9 ? 24.901 37.433 11.704 1.00 16.94 5 TRP B CA 1
ATOM 1083 C C . TRP B 1 9 ? 24.384 38.811 12.112 1.00 17.50 5 TRP B C 1
ATOM 1084 O O . TRP B 1 9 ? 24.809 39.368 13.116 1.00 14.44 5 TRP B O 1
ATOM 1095 N N . GLN B 1 10 ? 23.476 39.375 11.315 1.00 17.13 6 GLN B N 1
ATOM 1096 C CA . GLN B 1 10 ? 22.904 40.675 11.667 1.00 15.83 6 GLN B CA 1
ATOM 1097 C C . GLN B 1 10 ? 22.091 40.608 12.965 1.00 20.49 6 GLN B C 1
ATOM 1098 O O . GLN B 1 10 ? 22.163 41.522 13.798 1.00 20.02 6 GLN B O 1
ATOM 1104 N N . ALA B 1 11 ? 21.354 39.521 13.160 1.00 15.48 7 ALA B N 1
ATOM 1105 C CA . ALA B 1 11 ? 20.634 39.304 14.419 1.00 17.38 7 ALA B CA 1
ATOM 1106 C C . ALA B 1 11 ? 21.608 39.084 15.594 1.00 22.22 7 ALA B C 1
ATOM 1107 O O . ALA B 1 11 ? 21.318 39.444 16.748 1.00 17.83 7 ALA B O 1
ATOM 1109 N N . THR B 1 12 ? 22.743 38.468 15.308 1.00 14.31 8 THR B N 1
ATOM 1110 C CA . THR B 1 12 ? 23.748 38.235 16.363 1.00 13.59 8 THR B CA 1
ATOM 1111 C C . THR B 1 12 ? 24.274 39.567 16.887 1.00 17.03 8 THR B C 1
ATOM 1112 O O . THR B 1 12 ? 24.325 39.809 18.104 1.00 20.03 8 THR B O 1
ATOM 1116 N N . ILE B 1 13 ? 24.629 40.442 15.956 1.00 18.34 9 ILE B N 1
ATOM 1117 C CA . ILE B 1 13 ? 25.148 41.749 16.321 1.00 16.69 9 ILE B CA 1
ATOM 1118 C C . ILE B 1 13 ? 24.133 42.524 17.115 1.00 17.08 9 ILE B C 1
ATOM 1119 O O . ILE B 1 13 ? 24.502 43.199 18.071 1.00 19.60 9 ILE B O 1
ATOM 1124 N N . ASP B 1 14 ? 22.858 42.419 16.738 1.00 21.71 10 ASP B N 1
ATOM 1125 C CA . ASP B 1 14 ? 21.831 43.181 17.417 1.00 18.73 10 ASP B CA 1
ATOM 1126 C C . ASP B 1 14 ? 21.527 42.593 18.793 1.00 19.91 10 ASP B C 1
ATOM 1127 O O . ASP B 1 14 ? 21.202 43.329 19.721 1.00 22.00 10 ASP B O 1
ATOM 1132 N N . THR B 1 15 ? 21.617 41.273 18.910 1.00 16.00 11 THR B N 1
ATOM 1133 C CA . THR B 1 15 ? 21.354 40.577 20.169 1.00 15.57 11 THR B CA 1
ATOM 1134 C C . THR B 1 15 ? 22.468 40.880 21.184 1.00 19.53 11 THR B C 1
ATOM 1135 O O . THR B 1 15 ? 22.199 41.179 22.338 1.00 19.38 11 THR B O 1
ATOM 1139 N N . LEU B 1 16 ? 23.722 40.815 20.748 1.00 13.48 12 LEU B N 1
ATOM 1140 C CA . LEU B 1 16 ? 24.853 41.003 21.660 1.00 14.45 12 LEU B CA 1
ATOM 1141 C C . LEU B 1 16 ? 25.370 42.448 21.761 1.00 17.66 12 LEU B C 1
ATOM 1142 O O . LEU B 1 16 ? 25.889 42.846 22.816 1.00 20.91 12 LEU B O 1
ATOM 1147 N N . GLN B 1 17 ? 25.281 43.210 20.677 1.00 17.75 13 GLN B N 1
ATOM 1148 C CA . GLN B 1 17 ? 25.771 44.590 20.665 1.00 18.19 13 GLN B CA 1
ATOM 1149 C C . GLN B 1 17 ? 24.808 45.591 20.064 1.00 17.73 13 GLN B C 1
ATOM 1150 O O . GLN B 1 17 ? 25.196 46.439 19.270 1.00 20.08 13 GLN B O 1
ATOM 1156 N N . GLY B 1 18 ? 23.553 45.512 20.465 1.00 19.22 14 GLY B N 1
ATOM 1157 C CA . GLY B 1 18 ? 22.558 46.433 19.957 1.00 24.47 14 GLY B CA 1
ATOM 1158 C C . GLY B 1 18 ? 22.372 47.622 20.889 1.00 27.50 14 GLY B C 1
ATOM 1159 O O . GLY B 1 18 ? 23.343 48.184 21.427 1.00 21.80 14 GLY B O 1
ATOM 1160 N N . ALA B 1 19 ? 21.113 47.990 21.083 1.00 20.96 15 ALA B N 1
ATOM 1161 C CA . ALA B 1 19 ? 20.735 49.183 21.828 1.00 27.36 15 ALA B CA 1
ATOM 1162 C C . ALA B 1 19 ? 21.269 49.136 23.256 1.00 24.96 15 ALA B C 1
ATOM 1163 O O . ALA B 1 19 ? 21.838 50.113 23.743 1.00 36.94 15 ALA B O 1
ATOM 1165 N N . SER B 1 20 ? 21.080 48.000 23.920 1.00 25.26 16 SER B N 1
ATOM 1166 C CA . SER B 1 20 ? 21.702 47.748 25.220 1.00 29.92 16 SER B CA 1
ATOM 1167 C C . SER B 1 20 ? 22.683 46.588 25.085 1.00 27.52 16 SER B C 1
ATOM 1168 O O . SER B 1 20 ? 22.293 45.424 25.249 1.00 22.77 16 SER B O 1
ATOM 1171 N N . PRO B 1 21 ? 23.950 46.899 24.759 1.00 22.26 17 PRO B N 1
ATOM 1172 C CA . PRO B 1 21 ? 24.951 45.865 24.471 1.00 24.96 17 PRO B CA 1
ATOM 1173 C C . PRO B 1 21 ? 25.181 44.914 25.633 1.00 25.45 17 PRO B C 1
ATOM 1174 O O . PRO B 1 21 ? 25.180 45.327 26.794 1.00 26.44 17 PRO B O 1
ATOM 1178 N N . VAL B 1 22 ? 25.374 43.643 25.324 1.00 17.16 18 VAL B N 1
ATOM 1179 C CA . VAL B 1 22 ? 25.810 42.685 26.333 1.00 24.68 18 VAL B CA 1
ATOM 1180 C C . VAL B 1 22 ? 27.275 42.944 26.676 1.00 23.92 18 VAL B C 1
ATOM 1181 O O . VAL B 1 22 ? 27.661 42.923 27.842 1.00 27.72 18 VAL B O 1
ATOM 1185 N N . PHE B 1 23 ? 28.083 43.230 25.663 1.00 19.99 19 PHE B N 1
ATOM 1186 C CA . PHE B 1 23 ? 29.491 43.537 25.887 1.00 22.18 19 PHE B CA 1
ATOM 1187 C C . PHE B 1 23 ? 29.955 44.460 24.774 1.00 28.39 19 PHE B C 1
ATOM 1188 O O . PHE B 1 23 ? 29.341 44.483 23.696 1.00 23.78 19 PHE B O 1
ATOM 1196 N N . ASP B 1 24 ? 31.023 45.214 25.021 1.00 21.70 20 ASP B N 1
ATOM 1197 C CA . ASP B 1 24 ? 31.576 46.109 24.002 1.00 32.50 20 ASP B CA 1
ATOM 1198 C C . ASP B 1 24 ? 32.774 45.534 23.238 1.00 31.96 20 ASP B C 1
ATOM 1199 O O . ASP B 1 24 ? 32.949 45.844 22.058 1.00 30.24 20 ASP B O 1
ATOM 1204 N N . LYS B 1 25 ? 33.601 44.729 23.908 1.00 23.99 21 LYS B N 1
ATOM 1205 C CA . LYS B 1 25 ? 34.766 44.121 23.261 1.00 31.86 21 LYS B CA 1
ATOM 1206 C C . LYS B 1 25 ? 34.669 42.611 23.328 1.00 21.13 21 LYS B C 1
ATOM 1207 O O . LYS B 1 25 ? 34.374 42.074 24.386 1.00 27.15 21 LYS B O 1
ATOM 1213 N N . PRO B 1 26 ? 34.943 41.919 22.210 1.00 24.69 22 PRO B N 1
ATOM 1214 C CA . PRO B 1 26 ? 35.352 42.447 20.906 1.00 24.26 22 PRO B CA 1
ATOM 1215 C C . PRO B 1 26 ? 34.202 43.061 20.105 1.00 26.24 22 PRO B C 1
ATOM 1216 O O . PRO B 1 26 ? 33.023 42.730 20.302 1.00 21.68 22 PRO B O 1
ATOM 1220 N N . LYS B 1 27 ? 34.549 43.976 19.213 1.00 20.60 23 LYS B N 1
ATOM 1221 C CA . LYS B 1 27 ? 33.573 44.526 18.290 1.00 26.86 23 LYS B CA 1
ATOM 1222 C C . LYS B 1 27 ? 33.193 43.422 17.311 1.00 25.63 23 LYS B C 1
ATOM 1223 O O . LYS B 1 27 ? 34.050 42.798 16.702 1.00 27.77 23 LYS B O 1
ATOM 1229 N N . LEU B 1 28 ? 31.904 43.144 17.198 1.00 22.61 24 LEU B N 1
ATOM 1230 C CA . LEU B 1 28 ? 31.445 42.134 16.266 1.00 20.50 24 LEU B CA 1
ATOM 1231 C C . LEU B 1 28 ? 31.442 42.713 14.850 1.00 25.60 24 LEU B C 1
ATOM 1232 O O . LEU B 1 28 ? 31.305 43.921 14.665 1.00 28.39 24 LEU B O 1
ATOM 1237 N N . SER B 1 29 ? 31.601 41.850 13.858 1.00 25.40 25 SER B N 1
ATOM 1238 C CA . SER B 1 29 ? 31.587 42.267 12.465 1.00 30.69 25 SER B CA 1
ATOM 1239 C C . SER B 1 29 ? 31.036 41.149 11.596 1.00 28.92 25 SER B C 1
ATOM 1240 O O . SER B 1 29 ? 31.063 39.983 11.992 1.00 25.39 25 SER B O 1
ATOM 1243 N N . GLN B 1 30 ? 30.553 41.501 10.408 1.00 23.77 26 GLN B N 1
ATOM 1244 C CA . GLN B 1 30 ? 30.133 40.494 9.437 1.00 22.37 26 GLN B CA 1
ATOM 1245 C C . GLN B 1 30 ? 31.250 39.505 9.140 1.00 24.69 26 GLN B C 1
ATOM 1246 O O . GLN B 1 30 ? 31.004 38.294 9.113 1.00 21.49 26 GLN B O 1
ATOM 1252 N N . LYS B 1 31 ? 32.468 40.013 8.937 1.00 21.63 27 LYS B N 1
ATOM 1253 C CA . LYS B 1 31 ? 33.620 39.178 8.596 1.00 19.38 27 LYS B CA 1
ATOM 1254 C C . LYS B 1 31 ? 33.829 38.041 9.597 1.00 23.52 27 LYS B C 1
ATOM 1255 O O . LYS B 1 31 ? 33.923 36.856 9.222 1.00 19.45 27 LYS B O 1
ATOM 1261 N N . LEU B 1 32 ? 33.891 38.407 10.874 1.00 21.03 28 LEU B N 1
ATOM 1262 C CA . LEU B 1 32 ? 34.123 37.436 11.941 1.00 20.72 28 LEU B CA 1
ATOM 1263 C C . LEU B 1 32 ? 32.934 36.487 12.104 1.00 18.67 28 LEU B C 1
ATOM 1264 O O . LEU B 1 32 ? 33.110 35.296 12.296 1.00 22.27 28 LEU B O 1
ATOM 1269 N N . LEU B 1 33 ? 31.721 37.007 12.001 1.00 15.74 29 LEU B N 1
ATOM 1270 C CA . LEU B 1 33 ? 30.536 36.153 12.189 1.00 15.99 29 LEU B CA 1
ATOM 1271 C C . LEU B 1 33 ? 30.221 35.225 11.011 1.00 22.17 29 LEU B C 1
ATOM 1272 O O . LEU B 1 33 ? 29.528 34.213 11.181 1.00 20.08 29 LEU B O 1
ATOM 1277 N N . GLU B 1 34 ? 30.723 35.547 9.825 1.00 19.34 30 GLU B N 1
ATOM 1278 C CA . GLU B 1 34 ? 30.556 34.652 8.669 1.00 21.76 30 GLU B CA 1
ATOM 1279 C C . GLU B 1 34 ? 31.566 33.516 8.602 1.00 23.46 30 GLU B C 1
ATOM 1280 O O . GLU B 1 34 ? 31.310 32.457 7.998 1.00 24.50 30 GLU B O 1
ATOM 1286 N N . LYS B 1 35 ? 32.737 33.745 9.173 1.00 26.31 31 LYS B N 1
ATOM 1287 C CA . LYS B 1 35 ? 33.758 32.710 9.249 1.00 27.15 31 LYS B CA 1
ATOM 1288 C C . LYS B 1 35 ? 34.409 32.775 10.628 1.00 23.58 31 LYS B C 1
ATOM 1289 O O . LYS B 1 35 ? 35.516 33.278 10.760 1.00 20.69 31 LYS B O 1
ATOM 1291 N N . PRO B 1 36 ? 33.699 32.295 11.666 1.00 25.32 32 PRO B N 1
ATOM 1292 C CA . PRO B 1 36 ? 34.145 32.502 13.059 1.00 24.57 32 PRO B CA 1
ATOM 1293 C C . PRO B 1 36 ? 35.331 31.631 13.485 1.00 17.35 32 PRO B C 1
ATOM 1294 O O . PRO B 1 36 ? 35.207 30.410 13.603 1.00 21.71 32 PRO B O 1
ATOM 1298 N N . PRO B 1 37 ? 36.488 32.258 13.730 1.00 20.88 33 PRO B N 1
ATOM 1299 C CA . PRO B 1 37 ? 37.636 31.504 14.234 1.00 20.95 33 PRO B CA 1
ATOM 1300 C C . PRO B 1 37 ? 37.385 31.105 15.680 1.00 19.99 33 PRO B C 1
ATOM 1301 O O . PRO B 1 37 ? 36.618 31.775 16.396 1.00 15.87 33 PRO B O 1
ATOM 1305 N N . PHE B 1 38 ? 37.997 30.013 16.103 1.00 15.70 34 PHE B N 1
ATOM 1306 C CA . PHE B 1 38 ? 37.808 29.574 17.466 1.00 19.88 34 PHE B CA 1
ATOM 1307 C C . PHE B 1 38 ? 38.178 30.679 18.468 1.00 18.32 34 PHE B C 1
ATOM 1308 O O . PHE B 1 38 ? 37.443 30.946 19.408 1.00 17.81 34 PHE B O 1
ATOM 1316 N N . ARG B 1 39 ? 39.316 31.327 18.269 1.00 16.57 35 ARG B N 1
ATOM 1317 C CA . ARG B 1 39 ? 39.780 32.330 19.239 1.00 14.04 35 ARG B CA 1
ATOM 1318 C C . ARG B 1 39 ? 38.744 33.457 19.393 1.00 16.61 35 ARG B C 1
ATOM 1319 O O . ARG B 1 39 ? 38.534 33.984 20.491 1.00 18.68 35 ARG B O 1
ATOM 1327 N N . PHE B 1 40 ? 38.104 33.828 18.292 1.00 19.53 36 PHE B N 1
ATOM 1328 C CA . PHE B 1 40 ? 37.055 34.850 18.327 1.00 15.62 36 PHE B CA 1
ATOM 1329 C C . PHE B 1 40 ? 35.863 34.356 19.149 1.00 18.53 36 PHE B C 1
ATOM 1330 O O . PHE B 1 40 ? 35.313 35.094 19.966 1.00 15.98 36 PHE B O 1
ATOM 1338 N N . LEU B 1 41 ? 35.477 33.099 18.949 1.00 15.97 37 LEU B N 1
ATOM 1339 C CA . LEU B 1 41 ? 34.377 32.529 19.716 1.00 15.56 37 LEU B CA 1
ATOM 1340 C C . LEU B 1 41 ? 34.734 32.465 21.197 1.00 20.35 37 LEU B C 1
ATOM 1341 O O . LEU B 1 41 ? 33.883 32.685 22.056 1.00 15.79 37 LEU B O 1
ATOM 1346 N N . HIS B 1 42 ? 36.001 32.172 21.490 1.00 12.66 38 HIS B N 1
ATOM 1347 C CA . HIS B 1 42 ? 36.459 32.113 22.876 1.00 18.66 38 HIS B CA 1
ATOM 1348 C C . HIS B 1 42 ? 36.391 33.515 23.480 1.00 16.24 38 HIS B C 1
ATOM 1349 O O . HIS B 1 42 ? 35.968 33.683 24.623 1.00 14.79 38 HIS B O 1
ATOM 1356 N N . ASP B 1 43 ? 36.768 34.522 22.685 1.00 14.02 39 ASP B N 1
ATOM 1357 C CA . ASP B 1 43 ? 36.668 35.925 23.094 1.00 16.24 39 ASP B CA 1
ATOM 1358 C C . ASP B 1 43 ? 35.235 36.327 23.428 1.00 15.61 39 ASP B C 1
ATOM 1359 O O . ASP B 1 43 ? 34.987 37.006 24.424 1.00 17.78 39 ASP B O 1
ATOM 1364 N N . VAL B 1 44 ? 34.299 35.948 22.564 1.00 15.50 40 VAL B N 1
ATOM 1365 C CA . VAL B 1 44 ? 32.906 36.315 22.766 1.00 14.28 40 VAL B CA 1
ATOM 1366 C C . VAL B 1 44 ? 32.307 35.620 23.991 1.00 12.28 40 VAL B C 1
ATOM 1367 O O . VAL B 1 44 ? 31.656 36.267 24.798 1.00 16.93 40 VAL B O 1
ATOM 1371 N N . VAL B 1 45 ? 32.528 34.315 24.144 1.00 13.96 41 VAL B N 1
ATOM 1372 C CA . VAL B 1 45 ? 32.052 33.625 25.344 1.00 15.87 41 VAL B CA 1
ATOM 1373 C C . VAL B 1 45 ? 32.655 34.251 26.612 1.00 16.20 41 VAL B C 1
ATOM 1374 O O . VAL B 1 45 ? 31.946 34.581 27.556 1.00 15.30 41 VAL B O 1
ATOM 1378 N N . THR B 1 46 ? 33.963 34.466 26.614 1.00 16.03 42 THR B N 1
ATOM 1379 C CA . THR B 1 46 ? 34.606 35.133 27.740 1.00 19.79 42 THR B CA 1
ATOM 1380 C C . THR B 1 46 ? 34.047 36.531 27.989 1.00 17.34 42 THR B C 1
ATOM 1381 O O . THR B 1 46 ? 33.837 36.938 29.148 1.00 16.21 42 THR B O 1
ATOM 1385 N N . ALA B 1 47 ? 33.790 37.267 26.908 1.00 14.01 43 ALA B N 1
ATOM 1386 C CA . ALA B 1 47 ? 33.263 38.617 27.049 1.00 16.53 43 ALA B CA 1
ATOM 1387 C C . ALA B 1 47 ? 31.875 38.615 27.680 1.00 16.16 43 ALA B C 1
ATOM 1388 O O . ALA B 1 47 ? 31.578 39.483 28.500 1.00 18.57 43 ALA B O 1
ATOM 1390 N N . VAL B 1 48 ? 31.029 37.667 27.290 1.00 16.16 44 VAL B N 1
ATOM 1391 C CA . VAL B 1 48 ? 29.717 37.529 27.909 1.00 15.25 44 VAL B CA 1
ATOM 1392 C C . VAL B 1 48 ? 29.866 37.150 29.379 1.00 19.43 44 VAL B C 1
ATOM 1393 O O . VAL B 1 48 ? 29.225 37.750 30.250 1.00 19.90 44 VAL B O 1
ATOM 1397 N N . GLN B 1 49 ? 30.693 36.145 29.659 1.00 14.68 45 GLN B N 1
ATOM 1398 C CA . GLN B 1 49 ? 30.950 35.775 31.049 1.00 21.48 45 GLN B CA 1
ATOM 1399 C C . GLN B 1 49 ? 31.396 36.965 31.888 1.00 17.71 45 GLN B C 1
ATOM 1400 O O . GLN B 1 49 ? 30.889 37.164 32.984 1.00 20.37 45 GLN B O 1
ATOM 1406 N N . GLN B 1 50 ? 32.329 37.755 31.372 1.00 20.15 46 GLN B N 1
ATOM 1407 C CA . GLN B 1 50 ? 32.867 38.891 32.118 1.00 20.06 46 GLN B CA 1
ATOM 1408 C C . GLN B 1 50 ? 31.847 40.009 32.308 1.00 23.45 46 GLN B C 1
ATOM 1409 O O . GLN B 1 50 ? 31.851 40.703 33.328 1.00 20.96 46 GLN B O 1
ATOM 1415 N N . ALA B 1 51 ? 30.966 40.188 31.334 1.00 20.53 47 ALA B N 1
ATOM 1416 C CA . ALA B 1 51 ? 30.041 41.310 31.385 1.00 19.07 47 ALA B CA 1
ATOM 1417 C C . ALA B 1 51 ? 28.802 40.968 32.191 1.00 17.63 47 ALA B C 1
ATOM 1418 O O . ALA B 1 51 ? 28.163 41.855 32.756 1.00 20.20 47 ALA B O 1
ATOM 1420 N N . THR B 1 52 ? 28.453 39.693 32.263 1.00 18.12 48 THR B N 1
ATOM 1421 C CA . THR B 1 52 ? 27.159 39.337 32.873 1.00 16.47 48 THR B CA 1
ATOM 1422 C C . THR B 1 52 ? 27.289 38.358 34.031 1.00 26.61 48 THR B C 1
ATOM 1423 O O . THR B 1 52 ? 26.318 38.122 34.744 1.00 24.05 48 THR B O 1
ATOM 1427 N N . GLY B 1 53 ? 28.476 37.773 34.198 1.00 20.93 49 GLY B N 1
ATOM 1428 C CA . GLY B 1 53 ? 28.679 36.748 35.203 1.00 23.77 49 GLY B CA 1
ATOM 1429 C C . GLY B 1 53 ? 28.156 35.383 34.798 1.00 26.75 49 GLY B C 1
ATOM 1430 O O . GLY B 1 53 ? 28.078 34.474 35.622 1.00 24.38 49 GLY B O 1
ATOM 1431 N N . PHE B 1 54 ? 27.813 35.222 33.522 1.00 24.38 50 PHE B N 1
ATOM 1432 C CA . PHE B 1 54 ? 27.234 33.969 33.055 1.00 18.83 50 PHE B CA 1
ATOM 1433 C C . PHE B 1 54 ? 28.174 32.771 33.192 1.00 20.25 50 PHE B C 1
ATOM 1434 O O . PHE B 1 54 ? 29.399 32.872 33.014 1.00 23.19 50 PHE B O 1
ATOM 1442 N N . ALA B 1 55 ? 27.561 31.639 33.505 1.00 15.47 51 ALA B N 1
ATOM 1443 C CA . ALA B 1 55 ? 28.218 30.354 33.677 1.00 17.37 51 ALA B CA 1
ATOM 1444 C C . ALA B 1 55 ? 29.406 30.421 34.626 1.00 19.64 51 ALA B C 1
ATOM 1445 O O . ALA B 1 55 ? 30.530 30.022 34.248 1.00 19.61 51 ALA B O 1
ATOM 1447 N N . PRO B 1 56 ? 29.170 30.902 35.870 1.00 20.00 52 PRO B N 1
ATOM 1448 C CA . PRO B 1 56 ? 30.288 30.970 36.812 1.00 22.35 52 PRO B CA 1
ATOM 1449 C C . PRO B 1 56 ? 30.838 29.586 37.087 1.00 19.02 52 PRO B C 1
ATOM 1450 O O . PRO B 1 56 ? 30.065 28.641 37.233 1.00 24.13 52 PRO B O 1
ATOM 1454 N N . GLY B 1 57 ? 32.164 29.458 37.122 1.00 25.00 53 GLY B N 1
ATOM 1455 C CA . GLY B 1 57 ? 32.789 28.190 37.440 1.00 19.47 53 GLY B CA 1
ATOM 1456 C C . GLY B 1 57 ? 32.855 27.142 36.352 1.00 23.35 53 GLY B C 1
ATOM 1457 O O . GLY B 1 57 ? 33.312 26.033 36.598 1.00 22.73 53 GLY B O 1
ATOM 1458 N N . LEU B 1 58 ? 32.410 27.480 35.140 1.00 22.51 54 LEU B N 1
ATOM 1459 C CA . LEU B 1 58 ? 32.381 26.501 34.054 1.00 16.36 54 LEU B CA 1
ATOM 1460 C C . LEU B 1 58 ? 33.799 26.104 33.647 1.00 20.38 54 LEU B C 1
ATOM 1461 O O . LEU B 1 58 ? 34.083 24.946 33.363 1.00 19.84 54 LEU B O 1
ATOM 1466 N N . TYR B 1 59 ? 34.677 27.096 33.632 1.00 19.73 55 TYR B N 1
ATOM 1467 C CA . TYR B 1 59 ? 36.019 26.915 33.096 1.00 24.51 55 TYR B CA 1
ATOM 1468 C C . TYR B 1 59 ? 37.121 27.256 34.101 1.00 22.31 55 TYR B C 1
ATOM 1469 O O . TYR B 1 59 ? 36.976 28.161 34.917 1.00 28.00 55 TYR B O 1
ATOM 1478 N N . GLN B 1 60 ? 38.237 26.541 34.014 1.00 29.05 56 GLN B N 1
ATOM 1479 C CA . GLN B 1 60 ? 39.438 26.957 34.737 1.00 29.90 56 GLN B CA 1
ATOM 1480 C C . GLN B 1 60 ? 40.704 26.473 34.039 1.00 33.03 56 GLN B C 1
ATOM 1481 O O . GLN B 1 60 ? 40.659 25.647 33.118 1.00 26.21 56 GLN B O 1
ATOM 1487 N N . GLY B 1 61 ? 41.837 26.960 34.530 1.00 30.48 57 GLY B N 1
ATOM 1488 C CA . GLY B 1 61 ? 43.116 26.582 33.978 1.00 32.92 57 GLY B CA 1
ATOM 1489 C C . GLY B 1 61 ? 43.184 27.010 32.529 1.00 23.93 57 GLY B C 1
ATOM 1490 O O . GLY B 1 61 ? 42.901 28.158 32.191 1.00 25.96 57 GLY B O 1
ATOM 1491 N N . ASP B 1 62 ? 43.537 26.068 31.675 1.00 24.83 58 ASP B N 1
ATOM 1492 C CA . ASP B 1 62 ? 43.787 26.354 30.276 1.00 29.49 58 ASP B CA 1
ATOM 1493 C C . ASP B 1 62 ? 42.539 26.775 29.506 1.00 23.77 58 ASP B C 1
ATOM 1494 O O . ASP B 1 62 ? 42.653 27.513 28.533 1.00 22.21 58 ASP B O 1
ATOM 1499 N N . GLU B 1 63 ? 41.363 26.315 29.940 1.00 23.38 59 GLU B N 1
ATOM 1500 C CA . GLU B 1 63 ? 40.094 26.733 29.326 1.00 23.61 59 GLU B CA 1
ATOM 1501 C C . GLU B 1 63 ? 39.883 28.237 29.426 1.00 21.38 59 GLU B C 1
ATOM 1502 O O . GLU B 1 63 ? 39.174 28.834 28.603 1.00 20.56 59 GLU B O 1
ATOM 1508 N N . LEU B 1 64 ? 40.475 28.853 30.443 1.00 21.17 60 LEU B N 1
ATOM 1509 C CA . LEU B 1 64 ? 40.305 30.293 30.658 1.00 18.41 60 LEU B CA 1
ATOM 1510 C C . LEU B 1 64 ? 41.236 31.085 29.741 1.00 29.43 60 LEU B C 1
ATOM 1511 O O . LEU B 1 64 ? 41.058 32.278 29.517 1.00 33.14 60 LEU B O 1
ATOM 1516 N N . ASP B 1 65 ? 42.232 30.393 29.212 1.00 21.69 61 ASP B N 1
ATOM 1517 C CA . ASP B 1 65 ? 43.306 31.028 28.462 1.00 21.51 61 ASP B CA 1
ATOM 1518 C C . ASP B 1 65 ? 43.195 30.708 26.974 1.00 18.51 61 ASP B C 1
ATOM 1519 O O . ASP B 1 65 ? 43.605 29.630 26.547 1.00 20.14 61 ASP B O 1
ATOM 1524 N N . GLY B 1 66 ? 42.651 31.631 26.189 1.00 22.89 62 GLY B N 1
ATOM 1525 C CA . GLY B 1 66 ? 42.405 31.378 24.781 1.00 20.28 62 GLY B CA 1
ATOM 1526 C C . GLY B 1 66 ? 43.619 30.899 23.995 1.00 23.03 62 GLY B C 1
ATOM 1527 O O . GLY B 1 66 ? 43.501 30.012 23.156 1.00 24.73 62 GLY B O 1
ATOM 1528 N N . LYS B 1 67 ? 44.792 31.459 24.275 1.00 18.98 63 LYS B N 1
ATOM 1529 C CA . LYS B 1 67 ? 46.000 31.057 23.555 1.00 23.47 63 LYS B CA 1
ATOM 1530 C C . LYS B 1 67 ? 46.455 29.639 23.945 1.00 22.42 63 LYS B C 1
ATOM 1531 O O . LYS B 1 67 ? 47.190 28.992 23.196 1.00 30.39 63 LYS B O 1
ATOM 1537 N N . ALA B 1 68 ? 46.003 29.152 25.098 1.00 25.86 64 ALA B N 1
ATOM 1538 C CA . ALA B 1 68 ? 46.414 27.832 25.583 1.00 23.49 64 ALA B CA 1
ATOM 1539 C C . ALA B 1 68 ? 45.618 26.697 24.944 1.00 28.19 64 ALA B C 1
ATOM 1540 O O . ALA B 1 68 ? 45.983 25.527 25.083 1.00 30.53 64 ALA B O 1
ATOM 1542 N N . ILE B 1 69 ? 44.528 27.031 24.251 1.00 28.85 65 ILE B N 1
ATOM 1543 C CA . ILE B 1 69 ? 43.643 26.009 23.685 1.00 22.73 65 ILE B CA 1
ATOM 1544 C C . ILE B 1 69 ? 43.951 25.785 22.203 1.00 26.84 65 ILE B C 1
ATOM 1545 O O . ILE B 1 69 ? 43.329 26.401 21.329 1.00 24.62 65 ILE B O 1
ATOM 1550 N N . GLN B 1 70 ? 44.895 24.894 21.915 1.00 29.17 66 GLN B N 1
ATOM 1551 C CA . GLN B 1 70 ? 45.398 24.732 20.553 1.00 30.03 66 GLN B CA 1
ATOM 1552 C C . GLN B 1 70 ? 44.926 23.463 19.879 1.00 28.89 66 GLN B C 1
ATOM 1553 O O . GLN B 1 70 ? 44.788 23.410 18.654 1.00 31.83 66 GLN B O 1
ATOM 1559 N N . GLU B 1 71 ? 44.707 22.427 20.682 1.00 28.07 67 GLU B N 1
ATOM 1560 C CA . GLU B 1 71 ? 44.338 21.145 20.128 1.00 29.69 67 GLU B CA 1
ATOM 1561 C C . GLU B 1 71 ? 42.845 21.083 19.735 1.00 28.34 67 GLU B C 1
ATOM 1562 O O . GLU B 1 71 ? 42.002 21.627 20.436 1.00 24.51 67 GLU B O 1
ATOM 1568 N N . LYS B 1 72 ? 42.529 20.418 18.624 1.00 24.02 68 LYS B N 1
ATOM 1569 C CA . LYS B 1 72 ? 41.143 20.306 18.170 1.00 28.83 68 LYS B CA 1
ATOM 1570 C C . LYS B 1 72 ? 40.237 19.695 19.242 1.00 27.17 68 LYS B C 1
ATOM 1571 O O . LYS B 1 72 ? 39.126 20.155 19.460 1.00 25.80 68 LYS B O 1
ATOM 1577 N N . ASP B 1 73 ? 40.730 18.662 19.916 1.00 28.00 69 ASP B N 1
ATOM 1578 C CA . ASP B 1 73 ? 39.981 18.001 20.984 1.00 28.30 69 ASP B CA 1
ATOM 1579 C C . ASP B 1 73 ? 39.617 18.935 22.130 1.00 22.12 69 ASP B C 1
ATOM 1580 O O . ASP B 1 73 ? 38.490 18.881 22.644 1.00 18.52 69 ASP B O 1
ATOM 1585 N N . ALA B 1 74 ? 40.574 19.770 22.529 1.00 21.45 70 ALA B N 1
ATOM 1586 C CA . ALA B 1 74 ? 40.374 20.789 23.562 1.00 23.46 70 ALA B CA 1
ATOM 1587 C C . ALA B 1 74 ? 39.357 21.870 23.160 1.00 20.53 70 ALA B C 1
ATOM 1588 O O . ALA B 1 74 ? 38.551 22.319 23.997 1.00 15.85 70 ALA B O 1
ATOM 1590 N N . LYS B 1 75 ? 39.424 22.306 21.902 1.00 18.78 71 LYS B N 1
ATOM 1591 C CA . LYS B 1 75 ? 38.474 23.288 21.374 1.00 22.21 71 LYS B CA 1
ATOM 1592 C C . LYS B 1 75 ? 37.066 22.707 21.399 1.00 18.44 71 LYS B C 1
ATOM 1593 O O . LYS B 1 75 ? 36.093 23.375 21.770 1.00 17.16 71 LYS B O 1
ATOM 1599 N N . VAL B 1 76 ? 36.954 21.447 21.003 1.00 19.86 72 VAL B N 1
ATOM 1600 C CA . VAL B 1 76 ? 35.641 20.809 20.957 1.00 22.87 72 VAL B CA 1
ATOM 1601 C C . VAL B 1 76 ? 35.067 20.699 22.367 1.00 22.47 72 VAL B C 1
ATOM 1602 O O . VAL B 1 76 ? 33.891 20.982 22.583 1.00 23.39 72 VAL B O 1
ATOM 1606 N N . ALA B 1 77 ? 35.920 20.340 23.326 1.00 21.73 73 ALA B N 1
ATOM 1607 C CA . ALA B 1 77 ? 35.515 20.182 24.725 1.00 22.98 73 ALA B CA 1
ATOM 1608 C C . ALA B 1 77 ? 35.094 21.501 25.357 1.00 21.38 73 ALA B C 1
ATOM 1609 O O . ALA B 1 77 ? 34.141 21.557 26.160 1.00 23.99 73 ALA B O 1
ATOM 1611 N N . TYR B 1 78 ? 35.791 22.566 24.987 1.00 17.71 74 TYR B N 1
ATOM 1612 C CA . TYR B 1 78 ? 35.467 23.888 25.487 1.00 15.76 74 TYR B CA 1
ATOM 1613 C C . TYR B 1 78 ? 34.068 24.306 25.031 1.00 17.87 74 TYR B C 1
ATOM 1614 O O . TYR B 1 78 ? 33.262 24.804 25.838 1.00 16.92 74 TYR B O 1
ATOM 1623 N N . LEU B 1 79 ? 33.807 24.123 23.735 1.00 18.84 75 LEU B N 1
ATOM 1624 C CA . LEU B 1 79 ? 32.520 24.493 23.123 1.00 17.73 75 LEU B CA 1
ATOM 1625 C C . LEU B 1 79 ? 31.365 23.652 23.635 1.00 17.67 75 LEU B C 1
ATOM 1626 O O . LEU B 1 79 ? 30.274 24.162 23.867 1.00 18.00 75 LEU B O 1
ATOM 1631 N N . LYS B 1 80 ? 31.610 22.360 23.798 1.00 22.19 76 LYS B N 1
ATOM 1632 C CA . LYS B 1 80 ? 30.599 21.435 24.291 1.00 25.83 76 LYS B CA 1
ATOM 1633 C C . LYS B 1 80 ? 30.033 21.893 25.635 1.00 26.07 76 LYS B C 1
ATOM 1634 O O . LYS B 1 80 ? 28.825 21.846 25.862 1.00 21.14 76 LYS B O 1
ATOM 1640 N N . LYS B 1 81 ? 30.919 22.337 26.515 1.00 20.20 77 LYS B N 1
ATOM 1641 C CA . LYS B 1 81 ? 30.545 22.884 27.805 1.00 21.21 77 LYS B CA 1
ATOM 1642 C C . LYS B 1 81 ? 29.576 24.051 27.705 1.00 23.47 77 LYS B C 1
ATOM 1643 O O . LYS B 1 81 ? 28.484 23.984 28.267 1.00 22.21 77 LYS B O 1
ATOM 1649 N N . ILE B 1 82 ? 29.959 25.121 27.005 1.00 18.06 78 ILE B N 1
ATOM 1650 C CA . ILE B 1 82 ? 29.124 26.317 26.984 1.00 15.41 78 ILE B CA 1
ATOM 1651 C C . ILE B 1 82 ? 27.824 26.037 26.209 1.00 18.88 78 ILE B C 1
ATOM 1652 O O . ILE B 1 82 ? 26.757 26.550 26.567 1.00 18.17 78 ILE B O 1
ATOM 1657 N N . ILE B 1 83 ? 27.883 25.194 25.178 1.00 16.19 79 ILE B N 1
ATOM 1658 C CA . ILE B 1 83 ? 26.644 24.883 24.463 1.00 21.46 79 ILE B CA 1
ATOM 1659 C C . ILE B 1 83 ? 25.642 24.148 25.369 1.00 23.01 79 ILE B C 1
ATOM 1660 O O . ILE B 1 83 ? 24.454 24.458 25.375 1.00 20.63 79 ILE B O 1
ATOM 1665 N N . GLU B 1 84 ? 26.118 23.182 26.148 1.00 20.94 80 GLU B N 1
ATOM 1666 C CA . GLU B 1 84 ? 25.240 22.475 27.075 1.00 21.92 80 GLU B CA 1
ATOM 1667 C C . GLU B 1 84 ? 24.661 23.386 28.154 1.00 22.44 80 GLU B C 1
ATOM 1668 O O . GLU B 1 84 ? 23.477 23.291 28.476 1.00 22.16 80 GLU B O 1
ATOM 1674 N N . VAL B 1 85 ? 25.478 24.270 28.712 1.00 16.69 81 VAL B N 1
ATOM 1675 C CA . VAL B 1 85 ? 24.977 25.213 29.710 1.00 21.21 81 VAL B CA 1
ATOM 1676 C C . VAL B 1 85 ? 23.905 26.151 29.137 1.00 24.43 81 VAL B C 1
ATOM 1677 O O . VAL B 1 85 ? 22.865 26.369 29.781 1.00 21.36 81 VAL B O 1
ATOM 1681 N N . VAL B 1 86 ? 24.150 26.705 27.947 1.00 19.74 82 VAL B N 1
ATOM 1682 C CA . VAL B 1 86 ? 23.174 27.589 27.297 1.00 18.94 82 VAL B CA 1
ATOM 1683 C C . VAL B 1 86 ? 21.874 26.832 27.009 1.00 20.40 82 VAL B C 1
ATOM 1684 O O . VAL B 1 86 ? 20.779 27.343 27.250 1.00 20.13 82 VAL B O 1
ATOM 1688 N N . SER B 1 87 ? 21.992 25.607 26.511 1.00 21.67 83 SER B N 1
ATOM 1689 C CA . SER B 1 87 ? 20.806 24.809 26.193 1.00 21.77 83 SER B CA 1
ATOM 1690 C C . SER B 1 87 ? 19.974 24.515 27.446 1.00 25.01 83 SER B C 1
ATOM 1691 O O . SER B 1 87 ? 18.736 24.592 27.424 1.00 19.72 83 SER B O 1
ATOM 1694 N N A MET B 1 88 ? 20.662 24.189 28.539 0.54 21.80 84 MET B N 1
ATOM 1695 N N B MET B 1 88 ? 20.660 24.201 28.540 0.46 21.82 84 MET B N 1
ATOM 1696 C CA A MET B 1 88 ? 20.003 23.891 29.805 0.54 25.20 84 MET B CA 1
ATOM 1697 C CA B MET B 1 88 ? 19.991 23.891 29.792 0.46 25.18 84 MET B CA 1
ATOM 1698 C C A MET B 1 88 ? 19.319 25.115 30.389 0.54 23.82 84 MET B C 1
ATOM 1699 C C B MET B 1 88 ? 19.319 25.116 30.395 0.46 23.82 84 MET B C 1
ATOM 1700 O O A MET B 1 88 ? 18.191 25.028 30.862 0.54 24.07 84 MET B O 1
ATOM 1701 O O B MET B 1 88 ? 18.198 25.028 30.886 0.46 24.06 84 MET B O 1
ATOM 1710 N N . VAL B 1 89 ? 19.996 26.258 30.348 1.00 16.88 85 VAL B N 1
ATOM 1711 C CA . VAL B 1 89 ? 19.415 27.491 30.870 1.00 18.90 85 VAL B CA 1
ATOM 1712 C C . VAL B 1 89 ? 18.137 27.822 30.092 1.00 28.77 85 VAL B C 1
ATOM 1713 O O . VAL B 1 89 ? 17.111 28.191 30.687 1.00 26.19 85 VAL B O 1
ATOM 1717 N N . LEU B 1 90 ? 18.177 27.650 28.770 1.00 18.32 86 LEU B N 1
ATOM 1718 C CA . LEU B 1 90 ? 17.033 28.052 27.934 1.00 24.64 86 LEU B CA 1
ATOM 1719 C C . LEU B 1 90 ? 15.974 26.958 27.786 1.00 30.40 86 LEU B C 1
ATOM 1720 O O 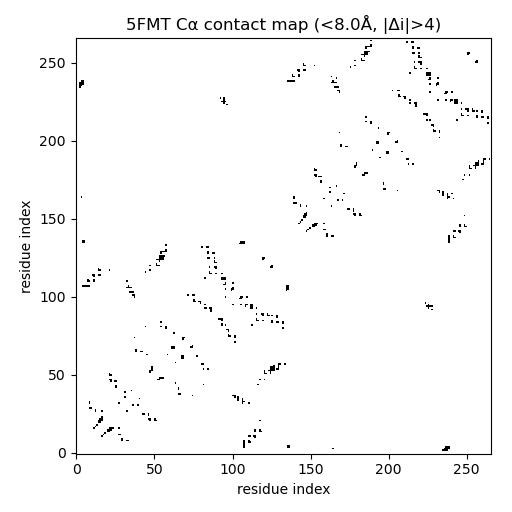. LEU B 1 90 ? 14.823 27.232 27.387 1.00 24.22 86 LEU B O 1
ATOM 1725 N N . GLY B 1 91 ? 16.363 25.726 28.095 1.00 23.80 87 GLY B N 1
ATOM 1726 C CA . GLY B 1 91 ? 15.507 24.570 27.889 1.00 29.43 87 GLY B CA 1
ATOM 1727 C C . GLY B 1 91 ? 15.264 24.321 26.414 1.00 29.60 87 GLY B C 1
ATOM 1728 O O . GLY B 1 91 ? 14.173 23.924 26.014 1.00 24.71 87 GLY B O 1
ATOM 1729 N N . GLU B 1 92 ? 16.287 24.568 25.601 1.00 24.82 88 GLU B N 1
ATOM 1730 C CA . GLU B 1 92 ? 16.211 24.399 24.147 1.00 28.00 88 GLU B CA 1
ATOM 1731 C C . GLU B 1 92 ? 17.457 23.702 23.634 1.00 28.36 88 GLU B C 1
ATOM 1732 O O . GLU B 1 92 ? 18.554 24.013 24.081 1.00 24.75 88 GLU B O 1
ATOM 1738 N N . GLN B 1 93 ? 17.308 22.786 22.684 1.00 26.21 89 GLN B N 1
ATOM 1739 C CA . GLN B 1 93 ? 18.476 22.173 22.059 1.00 28.40 89 GLN B CA 1
ATOM 1740 C C . GLN B 1 93 ? 19.146 23.139 21.065 1.00 29.54 89 GLN B C 1
ATOM 1741 O O . GLN B 1 93 ? 18.580 23.482 20.024 1.00 27.97 89 GLN B O 1
ATOM 1747 N N . CYS B 1 94 ? 20.348 23.587 21.398 1.00 20.04 90 CYS B N 1
ATOM 1748 C CA . CYS B 1 94 ? 21.123 24.423 20.488 1.00 21.55 90 CYS B CA 1
ATOM 1749 C C . CYS B 1 94 ? 21.525 23.639 19.224 1.00 19.29 90 CYS B C 1
ATOM 1750 O O . CYS B 1 94 ? 22.017 22.515 19.295 1.00 21.18 90 CYS B O 1
ATOM 1753 N N . PRO B 1 95 ? 21.307 24.220 18.045 1.00 17.90 91 PRO B N 1
ATOM 1754 C CA . PRO B 1 95 ? 21.615 23.404 16.862 1.00 16.93 91 PRO B CA 1
ATOM 1755 C C . PRO B 1 95 ? 23.129 23.286 16.571 1.00 20.01 91 PRO B C 1
ATOM 1756 O O . PRO B 1 95 ? 23.532 22.387 15.833 1.00 19.44 91 PRO B O 1
ATOM 1760 N N . ALA B 1 96 ? 23.946 24.166 17.139 1.00 17.46 92 ALA B N 1
ATOM 1761 C CA . ALA B 1 96 ? 25.382 24.157 16.842 1.00 18.88 92 ALA B CA 1
ATOM 1762 C C . ALA B 1 96 ? 26.069 22.922 17.426 1.00 20.65 92 ALA B C 1
ATOM 1763 O O . ALA B 1 96 ? 25.882 22.587 18.600 1.00 19.29 92 ALA B O 1
ATOM 1765 N N . ARG B 1 97 ? 26.848 22.235 16.593 1.00 17.17 93 ARG B N 1
ATOM 1766 C CA . ARG B 1 97 ? 27.680 21.117 17.040 1.00 19.96 93 ARG B CA 1
ATOM 1767 C C . ARG B 1 97 ? 29.152 21.510 17.100 1.00 25.55 93 ARG B C 1
ATOM 1768 O O . ARG B 1 97 ? 29.694 22.019 16.120 1.00 19.24 93 ARG B O 1
ATOM 1776 N N . PRO B 1 98 ? 29.815 21.236 18.236 1.00 22.17 94 PRO B N 1
ATOM 1777 C CA . PRO B 1 98 ? 31.225 21.614 18.409 1.00 25.42 94 PRO B CA 1
ATOM 1778 C C . PRO B 1 98 ? 32.144 21.206 17.254 1.00 21.52 94 PRO B C 1
ATOM 1779 O O . PRO B 1 98 ? 32.974 22.014 16.842 1.00 20.45 94 PRO B O 1
ATOM 1783 N N . ASN B 1 99 ? 32.016 19.987 16.731 1.00 17.06 95 ASN B N 1
ATOM 1784 C CA . ASN B 1 99 ? 32.909 19.583 15.653 1.00 22.76 95 ASN B CA 1
ATOM 1785 C C . ASN B 1 99 ? 32.688 20.391 14.379 1.00 23.25 95 ASN B C 1
ATOM 1786 O O . ASN B 1 99 ? 33.640 20.677 13.663 1.00 19.22 95 ASN B O 1
ATOM 1791 N N . LYS B 1 100 ? 31.451 20.797 14.109 1.00 18.74 96 LYS B N 1
ATOM 1792 C CA A LYS B 1 100 ? 31.173 21.660 12.964 0.10 21.67 96 LYS B CA 1
ATOM 1793 C CA B LYS B 1 100 ? 31.200 21.661 12.954 0.90 21.78 96 LYS B CA 1
ATOM 1794 C C . LYS B 1 100 ? 31.802 23.036 13.187 1.00 16.52 96 LYS B C 1
ATOM 1795 O O . LYS B 1 100 ? 32.420 23.616 12.291 1.00 20.76 96 LYS B O 1
ATOM 1806 N N . ILE B 1 101 ? 31.620 23.561 14.393 1.00 17.59 97 ILE B N 1
ATOM 1807 C CA . ILE B 1 101 ? 32.136 24.878 14.730 1.00 16.61 97 ILE B CA 1
ATOM 1808 C C . ILE B 1 101 ? 33.646 24.953 14.558 1.00 21.10 97 ILE B C 1
ATOM 1809 O O . ILE B 1 101 ? 34.176 25.884 13.955 1.00 17.08 97 ILE B O 1
ATOM 1814 N N . VAL B 1 102 ? 34.340 23.972 15.114 1.00 18.20 98 VAL B N 1
ATOM 1815 C CA A VAL B 1 102 ? 35.794 23.926 15.048 0.79 21.62 98 VAL B CA 1
ATOM 1816 C CA B VAL B 1 102 ? 35.792 23.995 15.043 0.21 21.54 98 VAL B CA 1
ATOM 1817 C C . VAL B 1 102 ? 36.255 23.866 13.587 1.00 20.95 98 VAL B C 1
ATOM 1818 O O . VAL B 1 102 ? 37.307 24.392 13.236 1.00 20.80 98 VAL B O 1
ATOM 1825 N N . ALA B 1 103 ? 35.440 23.243 12.734 1.00 22.48 99 ALA B N 1
ATOM 1826 C CA . ALA B 1 103 ? 35.767 23.106 11.307 1.00 22.98 99 ALA B CA 1
ATOM 1827 C C . ALA B 1 103 ? 35.409 24.346 10.485 1.00 20.58 99 ALA B C 1
ATOM 1828 O O . ALA B 1 103 ? 35.755 24.434 9.312 1.00 25.21 99 ALA B O 1
ATOM 1830 N N . GLY B 1 104 ? 34.727 25.307 11.102 1.00 18.07 100 GLY B N 1
ATOM 1831 C CA . GLY B 1 104 ? 34.281 26.492 10.387 1.00 25.96 100 GLY B CA 1
ATOM 1832 C C . GLY B 1 104 ? 33.000 26.272 9.596 1.00 19.80 100 GLY B C 1
ATOM 1833 O O . GLY B 1 104 ? 32.627 27.108 8.773 1.00 21.78 100 GLY B O 1
ATOM 1834 N N . LEU B 1 105 ? 32.315 25.161 9.866 1.00 19.56 101 LEU B N 1
ATOM 1835 C CA . LEU B 1 105 ? 31.123 24.789 9.098 1.00 12.38 101 LEU B CA 1
ATOM 1836 C C . LEU B 1 105 ? 29.895 25.317 9.801 1.00 15.35 101 LEU B C 1
ATOM 1837 O O . LEU B 1 105 ? 29.997 25.752 10.958 1.00 15.29 101 LEU B O 1
ATOM 1842 N N . GLU B 1 106 ? 28.761 25.281 9.097 1.00 16.42 102 GLU B N 1
ATOM 1843 C CA . GLU B 1 106 ? 27.469 25.781 9.577 1.00 16.32 102 GLU B CA 1
ATOM 1844 C C . GLU B 1 106 ? 27.579 27.076 10.376 1.00 12.94 102 GLU B C 1
ATOM 1845 O O . GLU B 1 106 ? 27.117 27.141 11.514 1.00 13.30 102 GLU B O 1
ATOM 1851 N N . PRO B 1 107 ? 28.169 28.121 9.774 1.00 15.59 103 PRO B N 1
ATOM 1852 C CA . PRO B 1 107 ? 28.322 29.345 10.562 1.00 15.79 103 PRO B CA 1
ATOM 1853 C C . PRO B 1 107 ? 26.987 29.970 10.965 1.00 11.82 103 PRO B C 1
ATOM 1854 O O . PRO B 1 107 ? 26.922 30.661 12.001 1.00 13.41 103 PRO B O 1
ATOM 1858 N N . GLU B 1 108 ? 25.926 29.743 10.188 1.00 12.78 104 GLU B N 1
ATOM 1859 C CA . GLU B 1 108 ? 24.630 30.249 10.606 1.00 12.31 104 GLU B CA 1
ATOM 1860 C C . GLU B 1 108 ? 24.142 29.553 11.886 1.00 14.67 104 GLU B C 1
ATOM 1861 O O . GLU B 1 108 ? 23.429 30.155 12.673 1.00 13.87 104 GLU B O 1
ATOM 1867 N N . ASN B 1 109 ? 24.516 28.301 12.107 1.00 13.32 105 ASN B N 1
ATOM 1868 C CA . ASN B 1 109 ? 24.192 27.683 13.403 1.00 13.55 105 ASN B CA 1
ATOM 1869 C C . ASN B 1 109 ? 25.091 28.183 14.537 1.00 12.78 105 ASN B C 1
ATOM 1870 O O . ASN B 1 109 ? 24.672 28.254 15.701 1.00 13.29 105 ASN B O 1
ATOM 1875 N N . THR B 1 110 ? 26.330 28.528 14.201 1.00 13.70 106 THR B N 1
ATOM 1876 C CA . THR B 1 110 ? 27.230 29.133 15.182 1.00 13.81 106 THR B CA 1
ATOM 1877 C C . THR B 1 110 ? 26.611 30.451 15.622 1.00 14.50 106 THR B C 1
ATOM 1878 O O . THR B 1 110 ? 26.664 30.834 16.797 1.00 13.81 106 THR B O 1
ATOM 1882 N N . ASN B 1 111 ? 25.988 31.137 14.674 1.00 10.55 107 ASN B N 1
ATOM 1883 C CA . ASN B 1 111 ? 25.334 32.389 15.008 1.00 9.41 107 ASN B CA 1
ATOM 1884 C C . ASN B 1 111 ? 24.098 32.190 15.890 1.00 12.43 107 ASN B C 1
ATOM 1885 O O . ASN B 1 111 ? 23.856 32.991 16.791 1.00 15.36 107 ASN B O 1
ATOM 1890 N N . ILE B 1 112 ? 23.331 31.131 15.650 1.00 12.02 108 ILE B N 1
ATOM 1891 C CA . ILE B 1 112 ? 22.227 30.796 16.533 1.00 11.87 108 ILE B CA 1
ATOM 1892 C C . ILE B 1 112 ? 22.735 30.507 17.944 1.00 14.00 108 ILE B C 1
ATOM 1893 O O . ILE B 1 112 ? 22.164 31.001 18.913 1.00 16.83 108 ILE B O 1
ATOM 1898 N N . PHE B 1 113 ? 23.813 29.737 18.068 1.00 15.74 109 PHE B N 1
ATOM 1899 C CA . PHE B 1 113 ? 24.430 29.545 19.392 1.00 13.39 109 PHE B CA 1
ATOM 1900 C C . PHE B 1 113 ? 24.750 30.886 20.042 1.00 15.32 109 PHE B C 1
ATOM 1901 O O . PHE B 1 113 ? 24.403 31.118 21.188 1.00 13.15 109 PHE B O 1
ATOM 1909 N N . LEU B 1 114 ? 25.397 31.786 19.308 1.00 14.52 110 LEU B N 1
ATOM 1910 C CA . LEU B 1 114 ? 25.752 33.079 19.891 1.00 13.52 110 LEU B CA 1
ATOM 1911 C C . LEU B 1 114 ? 24.506 33.867 20.331 1.00 16.09 110 LEU B C 1
ATOM 1912 O O . LEU B 1 114 ? 24.516 34.552 21.345 1.00 15.20 110 LEU B O 1
ATOM 1917 N N . GLN B 1 115 ? 23.445 33.777 19.543 1.00 14.35 111 GLN B N 1
ATOM 1918 C CA . GLN B 1 115 ? 22.205 34.447 19.885 1.00 13.41 111 GLN B CA 1
ATOM 1919 C C . GLN B 1 115 ? 21.578 33.813 21.120 1.00 17.10 111 GLN B C 1
ATOM 1920 O O . GLN B 1 115 ? 21.061 34.506 21.983 1.00 15.03 111 GLN B O 1
ATOM 1926 N N . MET B 1 116 ? 21.645 32.491 21.198 1.00 14.90 112 MET B N 1
ATOM 1927 C CA . MET B 1 116 ? 21.148 31.782 22.369 1.00 20.42 112 MET B CA 1
ATOM 1928 C C . MET B 1 116 ? 21.965 32.121 23.628 1.00 21.96 112 MET B C 1
ATOM 1929 O O . MET B 1 116 ? 21.416 32.242 24.712 1.00 16.81 112 MET B O 1
ATOM 1934 N N . LEU B 1 117 ? 23.277 32.259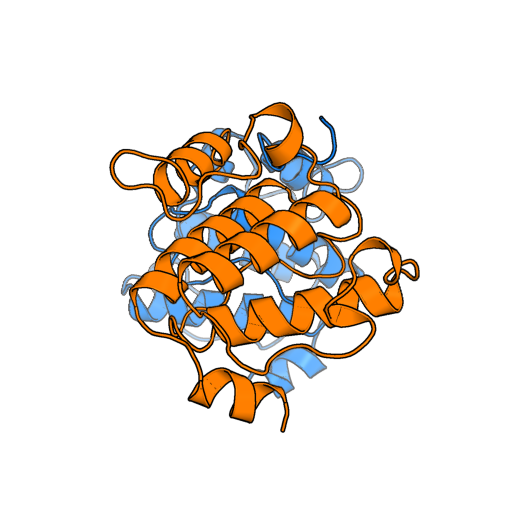 23.468 1.00 14.68 113 LEU B N 1
ATOM 1935 C CA . LEU B 1 117 ? 24.156 32.700 24.558 1.00 15.27 113 LEU B CA 1
ATOM 1936 C C . LEU B 1 117 ? 23.687 34.043 25.102 1.00 16.76 113 LEU B C 1
ATOM 1937 O O . LEU B 1 117 ? 23.560 34.232 26.319 1.00 18.68 113 LEU B O 1
ATOM 1942 N N . GLY B 1 118 ? 23.382 34.955 24.181 1.00 15.13 114 GLY B N 1
ATOM 1943 C CA . GLY B 1 118 ? 22.848 36.265 24.515 1.00 14.43 114 GLY B CA 1
ATOM 1944 C C . GLY B 1 118 ? 21.537 36.186 25.281 1.00 21.55 114 GLY B C 1
ATOM 1945 O O . GLY B 1 118 ? 21.332 36.907 26.265 1.00 27.01 114 GLY B O 1
ATOM 1946 N N . ARG B 1 119 ? 20.651 35.300 24.841 1.00 19.30 115 ARG B N 1
ATOM 1947 C CA . ARG B 1 119 ? 19.363 35.134 25.499 1.00 17.37 115 ARG B CA 1
ATOM 1948 C C . ARG B 1 119 ? 19.514 34.435 26.863 1.00 19.25 115 ARG B C 1
ATOM 1949 O O . ARG B 1 119 ? 18.806 34.751 27.824 1.00 20.68 115 ARG B O 1
ATOM 1957 N N . ALA B 1 120 ? 20.435 33.483 26.944 1.00 15.49 116 ALA B N 1
ATOM 1958 C CA . ALA B 1 120 ? 20.622 32.731 28.177 1.00 16.14 116 ALA B CA 1
ATOM 1959 C C . ALA B 1 120 ? 21.191 33.607 29.288 1.00 22.72 116 ALA B C 1
ATOM 1960 O O . ALA B 1 120 ? 20.708 33.565 30.422 1.00 18.64 116 ALA B O 1
ATOM 1962 N N . CYS B 1 121 ? 22.204 34.408 28.966 1.00 20.89 117 CYS B N 1
ATOM 1963 C CA . CYS B 1 121 ? 22.867 35.229 29.978 1.00 18.80 117 CYS B CA 1
ATOM 1964 C C . CYS B 1 121 ? 21.937 36.315 30.506 1.00 26.19 117 CYS B C 1
ATOM 1965 O O . CYS B 1 121 ? 22.186 36.903 31.564 1.00 25.19 117 CYS B O 1
ATOM 1968 N N . GLN B 1 122 ? 20.855 36.590 29.786 1.00 25.13 118 GLN B N 1
ATOM 1969 C CA . GLN B 1 122 ? 19.888 37.570 30.290 1.00 28.16 118 GLN B CA 1
ATOM 1970 C C . GLN B 1 122 ? 18.734 36.901 31.038 1.00 26.12 118 GLN B C 1
ATOM 1971 O O . GLN B 1 122 ? 17.939 37.565 31.688 1.00 25.49 118 GLN B O 1
ATOM 1977 N N . LYS B 1 123 ? 18.675 35.579 30.964 1.00 24.38 119 LYS B N 1
ATOM 1978 C CA . LYS B 1 123 ? 17.682 34.801 31.678 1.00 20.91 119 LYS B CA 1
ATOM 1979 C C . LYS B 1 123 ? 18.161 34.472 33.090 1.00 30.17 119 LYS B C 1
ATOM 1980 O O . LYS B 1 123 ? 17.384 34.470 34.041 1.00 22.03 119 LYS B O 1
ATOM 1986 N N . GLY B 1 124 ? 19.451 34.189 33.224 1.00 20.07 120 GLY B N 1
ATOM 1987 C CA . GLY B 1 124 ? 20.005 33.853 34.519 1.00 24.37 120 GLY B CA 1
ATOM 1988 C C . GLY B 1 124 ? 21.486 33.578 34.383 1.00 27.85 120 GLY B C 1
ATOM 1989 O O . GLY B 1 124 ? 22.004 33.560 33.263 1.00 21.65 120 GLY B O 1
ATOM 1990 N N . ASN B 1 125 ? 22.155 33.345 35.511 1.00 27.29 121 ASN B N 1
ATOM 1991 C CA . ASN B 1 125 ? 23.595 33.134 35.513 1.00 24.67 121 ASN B CA 1
ATOM 1992 C C . ASN B 1 125 ? 23.996 31.710 35.142 1.00 26.60 121 ASN B C 1
ATOM 1993 O O . ASN B 1 125 ? 25.173 31.446 34.907 1.00 23.96 121 ASN B O 1
ATOM 1998 N N . GLY B 1 126 ? 23.024 30.795 35.084 1.00 19.12 122 GLY B N 1
ATOM 1999 C CA . GLY B 1 126 ? 23.316 29.395 34.801 1.00 21.27 122 GLY B CA 1
ATOM 2000 C C . GLY B 1 126 ? 24.225 28.662 35.797 1.00 23.74 122 GLY B C 1
ATOM 2001 O O . GLY B 1 126 ? 24.874 27.665 35.451 1.00 22.71 122 GLY B O 1
ATOM 2002 N N . ALA B 1 127 ? 24.272 29.133 37.039 1.00 24.02 123 ALA B N 1
ATOM 2003 C CA . ALA B 1 127 ? 25.139 28.512 38.055 1.00 26.51 123 ALA B CA 1
ATOM 2004 C C . ALA B 1 127 ? 24.827 27.034 38.278 1.00 22.57 123 ALA B C 1
ATOM 2005 O O . ALA B 1 127 ? 25.722 26.198 38.297 1.00 20.09 123 ALA B O 1
ATOM 2007 N N . LYS B 1 128 ? 23.553 26.701 38.438 1.00 23.69 124 LYS B N 1
ATOM 2008 C CA . LYS B 1 128 ? 23.185 25.304 38.611 1.00 28.32 124 LYS B CA 1
ATOM 2009 C C . LYS B 1 128 ? 23.429 24.460 37.368 1.00 27.03 124 LYS B C 1
ATOM 2010 O O . LYS B 1 128 ? 23.851 23.311 37.495 1.00 23.85 124 LYS B O 1
ATOM 2016 N N . ALA B 1 129 ? 23.164 25.004 36.177 1.00 23.20 125 ALA B N 1
ATOM 2017 C CA . ALA B 1 129 ? 23.440 24.263 34.945 1.00 24.06 125 ALA B CA 1
ATOM 2018 C C . ALA B 1 129 ? 24.920 23.905 34.851 1.00 22.57 125 ALA B C 1
ATOM 2019 O O . ALA B 1 129 ? 25.289 22.799 34.420 1.00 21.97 125 ALA B O 1
ATOM 2021 N N . VAL B 1 130 ? 25.769 24.845 35.244 1.00 22.57 126 VAL B N 1
ATOM 2022 C CA . VAL B 1 130 ? 27.211 24.589 35.226 1.00 22.72 126 VAL B CA 1
ATOM 2023 C C . VAL B 1 130 ? 27.552 23.388 36.099 1.00 26.41 126 VAL B C 1
ATOM 2024 O O . VAL B 1 130 ? 28.295 22.496 35.683 1.00 29.43 126 VAL B O 1
ATOM 2028 N N . GLN B 1 131 ? 26.986 23.343 37.299 1.00 26.12 127 GLN B N 1
ATOM 2029 C CA . GLN B 1 131 ? 27.275 22.222 38.190 1.00 28.50 127 GLN B CA 1
ATOM 2030 C C . GLN B 1 131 ? 26.743 20.909 37.610 1.00 32.97 127 GLN B C 1
ATOM 2031 O O . GLN B 1 131 ? 27.375 19.864 37.758 1.00 34.36 127 GLN B O 1
ATOM 2037 N N . LYS B 1 132 ? 25.606 20.971 36.917 1.00 25.68 128 LYS B N 1
ATOM 2038 C CA . LYS B 1 132 ? 25.066 19.798 36.237 1.00 27.46 128 LYS B CA 1
ATOM 2039 C C . LYS B 1 132 ? 25.950 19.334 35.080 1.00 34.48 128 LYS B C 1
ATOM 2040 O O . LYS B 1 132 ? 26.167 18.134 34.903 1.00 36.76 128 LYS B O 1
ATOM 2043 N N . VAL B 1 133 ? 26.447 20.281 34.284 1.00 34.46 129 VAL B N 1
ATOM 2044 C CA . VAL B 1 133 ? 27.319 19.954 33.146 1.00 29.45 129 VAL B CA 1
ATOM 2045 C C . VAL B 1 133 ? 28.673 19.411 33.607 1.00 35.49 129 VAL B C 1
ATOM 2046 O O . VAL B 1 133 ? 29.215 18.482 33.006 1.00 36.03 129 VAL B O 1
ATOM 2050 N N . LEU B 1 134 ? 29.211 19.981 34.678 1.00 26.91 130 LEU B N 1
ATOM 2051 C CA . LEU B 1 134 ? 30.482 19.504 35.237 1.00 37.98 130 LEU B CA 1
ATOM 2052 C C . LEU B 1 134 ? 30.371 18.105 35.846 1.00 38.93 130 LEU B C 1
ATOM 2053 O O . LEU B 1 134 ? 31.367 17.392 35.947 1.00 48.00 130 LEU B O 1
ATOM 2058 N N . GLY B 1 135 ? 29.162 17.719 36.247 1.00 45.02 131 GLY B N 1
ATOM 2059 C CA . GLY B 1 135 ? 28.944 16.461 36.945 1.00 41.72 131 GLY B CA 1
ATOM 2060 C C . GLY B 1 135 ? 29.213 15.223 36.110 1.00 41.46 131 GLY B C 1
ATOM 2061 O O . GLY B 1 135 ? 28.313 14.688 35.459 1.00 48.78 131 GLY B O 1
#

Nearest PDB structures (foldseek):
  5fmt-assembly2_B  TM=1.008E+00  e=3.458E-19  Chlamydomonas reinhardtii
  5fmu-assembly1_A  TM=9.618E-01  e=2.707E-09  Mus musculus
  8kcq-assembly1_A  TM=9.020E-01  e=1.665E-08  Homo sapiens
  2eqo-assembly1_A  TM=8.984E-01  e=1.309E-07  Homo sapiens
  5fmt-assembly2_B  TM=1.008E+00  e=4.921E-20  Chlamydomonas reinhardtii

CATH classification: 1.10.418.50

Organism: Chlamydomonas reinhardtii (NCBI:txid3055)

Radius of gyration: 19.65 Å; Cα contacts (8 Å, |Δi|>4): 387; chains: 2; bounding box: 51×51×49 Å

GO terms:
  GO:0010608 post-transcriptional regulation of gene expression (P, IDA)
  GO:0060285 cilium-dependent cell motility (P, IMP)
  GO:0030992 intraciliary transport particle B (C, IPI)